Protein AF-T0TXI9-F1 (afdb_monomer_lite)

pLDDT: mean 86.06, std 14.09, range [24.77, 98.0]

Sequence (211 aa):
MLNYSSSDYLTDALQFDFKVAPLSINTIPYRDKFQDRKIYLGMKNIKGLPRDLAYWIIDNRPFESVEDFILRLPNQYHKLPLLTPLVELGLFDIFEKNRRKVLHNLPNLFVFADELGSLFADSNYSWTEAEDFSQAEKYEKEEAIIGVGLSTHPLVAIGQTSPYEIQPISQLVQGEQARILIEVQNIRTIRTKSDDLMAFLQVSDTKKNWM

Foldseek 3Di:
DDPDDQCPVVVVLVVVVQAEDDAALQPQAQPWDADPSYIRHHPVLFPPADPVVSVVSNVPDDAPALLSVLLPDDLVQLDLSNCLSCLLLPNRCVHPVQSVQSSVCSNVSSVCNVPPSPPCVPDDDDGDDDDGDDQQSSQVSNCVGRVGGNGDHPLVVCVVVDPDDADAPVPDDPPDDGHHGWDWPDWDWDQDPVRDIDIDTDIDSPPPDDD

Structure (mmCIF, N/CA/C/O backbone):
data_AF-T0TXI9-F1
#
_entry.id   AF-T0TXI9-F1
#
loop_
_atom_site.group_PDB
_atom_site.id
_atom_site.type_symbol
_atom_site.label_atom_id
_atom_site.label_alt_id
_atom_site.label_comp_id
_atom_site.label_asym_id
_atom_site.label_entity_id
_atom_site.label_seq_id
_atom_site.pdbx_PDB_ins_code
_atom_site.Cartn_x
_atom_site.Cartn_y
_atom_site.Cartn_z
_atom_site.occupancy
_atom_site.B_iso_or_equiv
_atom_site.auth_seq_id
_atom_site.auth_comp_id
_atom_site.auth_asym_id
_atom_site.auth_atom_id
_atom_site.pdbx_PDB_model_num
ATOM 1 N N . MET A 1 1 ? -26.101 -1.920 -14.446 1.00 30.09 1 MET A N 1
ATOM 2 C CA . MET A 1 1 ? -24.695 -1.464 -14.486 1.00 30.09 1 MET A CA 1
ATOM 3 C C . MET A 1 1 ? -24.438 -0.723 -13.187 1.00 30.09 1 MET A C 1
ATOM 5 O O . MET A 1 1 ? -25.061 0.307 -12.977 1.00 30.09 1 MET A O 1
ATOM 9 N N . LEU A 1 2 ? -23.653 -1.299 -12.276 1.00 32.62 2 LEU A N 1
ATOM 10 C CA . LEU A 1 2 ? -23.372 -0.697 -10.970 1.00 32.62 2 LEU A CA 1
ATOM 11 C C . LEU A 1 2 ? -22.341 0.423 -11.159 1.00 32.62 2 LEU A C 1
ATOM 13 O O . LEU A 1 2 ? -21.146 0.163 -11.253 1.00 32.62 2 LEU A O 1
ATOM 17 N N . ASN A 1 3 ? -22.827 1.659 -11.268 1.00 32.81 3 ASN A N 1
ATOM 18 C CA . ASN A 1 3 ? -22.026 2.868 -11.102 1.00 32.81 3 ASN A CA 1
ATOM 19 C C . ASN A 1 3 ? -21.987 3.193 -9.605 1.00 32.81 3 ASN A C 1
ATOM 21 O O . ASN A 1 3 ? -22.706 4.074 -9.146 1.00 32.81 3 ASN A O 1
ATOM 25 N N . TYR A 1 4 ? -21.197 2.441 -8.844 1.00 39.75 4 TYR A N 1
ATOM 26 C CA . TYR A 1 4 ? -20.793 2.862 -7.506 1.00 39.75 4 TYR A CA 1
ATOM 27 C C . TYR A 1 4 ? -19.418 3.515 -7.605 1.00 39.75 4 TYR A C 1
ATOM 29 O O . TYR A 1 4 ? -18.603 3.135 -8.453 1.00 39.75 4 TYR A O 1
ATOM 37 N N . SER A 1 5 ? -19.179 4.515 -6.756 1.00 44.97 5 SER A N 1
ATOM 38 C CA . SER A 1 5 ? -17.830 4.987 -6.448 1.00 44.97 5 SER A CA 1
ATOM 39 C C . SER A 1 5 ? -16.922 3.766 -6.265 1.00 44.97 5 SER A C 1
ATOM 41 O O . SER A 1 5 ? -17.311 2.790 -5.623 1.00 44.97 5 SER A O 1
ATOM 43 N N . SER A 1 6 ? -15.742 3.773 -6.885 1.00 57.25 6 SER A N 1
ATOM 44 C CA . SER A 1 6 ? -14.857 2.603 -6.991 1.00 57.25 6 SER A CA 1
ATOM 45 C C . SER A 1 6 ? -14.422 2.004 -5.644 1.00 57.25 6 SER A C 1
ATOM 47 O O . SER A 1 6 ? -13.844 0.925 -5.635 1.00 57.25 6 SER A O 1
ATOM 49 N N . SER A 1 7 ? -14.689 2.671 -4.519 1.00 61.19 7 SER A N 1
ATOM 50 C CA . SER A 1 7 ? -14.412 2.182 -3.163 1.00 61.19 7 SER A CA 1
ATOM 51 C C . SER A 1 7 ? -15.603 1.511 -2.470 1.00 61.19 7 SER A C 1
ATOM 53 O O . SER A 1 7 ? -15.399 0.661 -1.602 1.00 61.19 7 SER A O 1
ATOM 55 N N . ASP A 1 8 ? -16.843 1.871 -2.815 1.00 71.31 8 ASP A N 1
ATOM 56 C CA . ASP A 1 8 ? -18.020 1.482 -2.018 1.00 71.31 8 ASP A CA 1
ATOM 57 C C . ASP A 1 8 ? -18.260 -0.026 -2.118 1.00 71.31 8 ASP A C 1
ATOM 59 O O . ASP A 1 8 ? -18.408 -0.709 -1.110 1.00 71.31 8 ASP A O 1
ATOM 63 N N . TYR A 1 9 ? -18.139 -0.576 -3.330 1.00 79.56 9 TYR A N 1
ATOM 64 C CA . TYR A 1 9 ? -18.279 -2.015 -3.539 1.00 79.56 9 TYR A CA 1
ATOM 65 C C . TYR A 1 9 ? -17.160 -2.825 -2.855 1.00 79.56 9 TYR A C 1
ATOM 67 O O . TYR A 1 9 ? -17.390 -3.974 -2.481 1.00 79.56 9 TYR A O 1
ATOM 75 N N . LEU A 1 10 ? -15.945 -2.266 -2.721 1.00 75.94 10 LEU A N 1
ATOM 76 C CA . LEU A 1 10 ? -14.839 -2.937 -2.025 1.00 75.94 10 LEU A CA 1
ATOM 77 C C . LEU A 1 10 ? -15.153 -3.042 -0.538 1.00 75.94 10 LEU A C 1
ATOM 79 O O . LEU A 1 10 ? -14.955 -4.099 0.056 1.00 75.94 10 LEU A O 1
ATOM 83 N N . THR A 1 11 ? -15.684 -1.962 0.035 1.00 74.88 11 THR A N 1
ATOM 84 C CA . THR A 1 11 ? -16.115 -1.928 1.434 1.00 74.88 11 THR A CA 1
ATOM 85 C C . THR A 1 11 ? -17.216 -2.955 1.678 1.00 74.88 11 THR A C 1
ATOM 87 O O . THR A 1 11 ? -17.091 -3.768 2.591 1.00 74.88 11 THR A O 1
ATOM 90 N N . ASP A 1 12 ? -18.243 -2.978 0.824 1.00 76.94 12 ASP A N 1
ATOM 91 C CA . ASP A 1 12 ? -19.346 -3.935 0.933 1.00 76.94 12 ASP A CA 1
ATOM 92 C C . ASP A 1 12 ? -18.837 -5.378 0.825 1.00 76.94 12 ASP A C 1
ATOM 94 O O . ASP A 1 12 ? -19.143 -6.222 1.664 1.00 76.94 12 ASP A O 1
ATOM 98 N N . ALA A 1 13 ? -18.003 -5.680 -0.173 1.00 78.06 13 ALA A N 1
ATOM 99 C CA . ALA A 1 13 ? -17.489 -7.030 -0.370 1.00 78.06 13 ALA A CA 1
ATOM 100 C C . ALA A 1 13 ? -16.655 -7.516 0.830 1.00 78.06 13 ALA A C 1
ATOM 102 O O . ALA A 1 13 ? -16.823 -8.658 1.262 1.00 78.06 13 ALA A O 1
ATOM 103 N N . LEU A 1 14 ? -15.813 -6.651 1.405 1.00 74.94 14 LEU A N 1
ATOM 104 C CA . LEU A 1 14 ? -15.048 -6.955 2.619 1.00 74.94 14 LEU A CA 1
ATOM 105 C C . LEU A 1 14 ? -15.951 -7.230 3.832 1.00 74.94 14 LEU A C 1
ATOM 107 O O . LEU A 1 14 ? -15.619 -8.084 4.650 1.00 74.94 14 LEU A O 1
ATOM 111 N N . GLN A 1 15 ? -17.102 -6.558 3.936 1.00 72.12 15 GLN A N 1
ATOM 112 C CA . GLN A 1 15 ? -18.098 -6.839 4.976 1.00 72.12 15 GLN A CA 1
ATOM 113 C C . GLN A 1 15 ? -18.798 -8.191 4.781 1.00 72.12 15 GLN A C 1
ATOM 115 O O . GLN A 1 15 ? -19.164 -8.834 5.761 1.00 72.12 15 GLN A O 1
ATOM 120 N N . PHE A 1 16 ? -18.953 -8.652 3.537 1.00 74.38 16 PHE A N 1
ATOM 121 C CA . PHE A 1 16 ? -19.521 -9.965 3.201 1.00 74.38 16 PHE A CA 1
ATOM 122 C C . PHE A 1 16 ? -18.478 -11.101 3.198 1.00 74.38 16 PHE A C 1
ATOM 124 O O . PHE A 1 16 ? -18.603 -12.062 2.434 1.00 74.38 16 PHE A O 1
ATOM 131 N N . ASP A 1 17 ? -17.442 -10.999 4.036 1.00 74.25 17 ASP A N 1
ATOM 132 C CA . ASP A 1 17 ? -16.364 -11.988 4.199 1.00 74.25 17 ASP A CA 1
ATOM 133 C C . ASP A 1 17 ? -15.546 -12.287 2.925 1.00 74.25 17 ASP A C 1
ATOM 135 O O . ASP A 1 17 ? -14.839 -13.305 2.856 1.00 74.25 17 ASP A O 1
ATOM 139 N N . PHE A 1 18 ? -15.589 -11.421 1.902 1.00 78.38 18 PHE A N 1
ATOM 140 C CA . PHE A 1 18 ? -14.619 -11.526 0.815 1.00 78.38 18 PHE A CA 1
ATOM 141 C C . PHE A 1 18 ? -13.239 -11.113 1.316 1.00 78.38 18 PHE A C 1
ATOM 143 O O . PHE A 1 18 ? -13.083 -10.188 2.108 1.00 78.38 18 PHE A O 1
ATOM 150 N N . LYS A 1 19 ? -12.209 -11.780 0.800 1.00 81.00 19 LYS A N 1
ATOM 151 C CA . LYS A 1 19 ? -10.814 -11.429 1.082 1.00 81.00 19 LYS A CA 1
ATOM 152 C C . LYS A 1 19 ? -10.181 -10.807 -0.147 1.00 81.00 19 LYS A C 1
ATOM 154 O O . LYS A 1 19 ? -10.389 -11.290 -1.257 1.00 81.00 19 LYS A O 1
ATOM 159 N N . VAL A 1 20 ? -9.364 -9.777 0.021 1.00 82.75 20 VAL A N 1
ATOM 160 C CA . VAL A 1 20 ? -8.544 -9.313 -1.103 1.00 82.75 20 VAL A CA 1
ATOM 161 C C . VAL A 1 20 ? -7.471 -10.364 -1.380 1.00 82.75 20 VAL A C 1
ATOM 163 O O . VAL A 1 20 ? -6.845 -10.898 -0.462 1.00 82.75 20 VAL A O 1
ATOM 166 N N . ALA A 1 21 ? -7.319 -10.735 -2.648 1.00 83.88 21 ALA A N 1
ATOM 167 C CA . ALA A 1 21 ? -6.240 -11.612 -3.068 1.00 83.88 21 ALA A CA 1
ATOM 168 C C . ALA A 1 21 ? -4.891 -10.904 -2.843 1.00 83.88 21 ALA A C 1
ATOM 170 O O . ALA A 1 21 ? -4.826 -9.683 -2.988 1.00 83.88 21 ALA A O 1
ATOM 171 N N . PRO A 1 22 ? -3.811 -11.641 -2.523 1.00 84.19 22 PRO A N 1
ATOM 172 C CA . PRO A 1 22 ? -2.485 -11.049 -2.418 1.00 84.19 22 PRO A CA 1
ATOM 173 C C . PRO A 1 22 ? -2.157 -10.229 -3.664 1.00 84.19 22 PRO A C 1
ATOM 175 O O . PRO A 1 22 ? -2.318 -10.706 -4.791 1.00 84.19 22 PRO A O 1
ATOM 178 N N . LEU A 1 23 ? -1.724 -8.993 -3.448 1.00 89.12 23 LEU A N 1
ATOM 179 C CA . LEU A 1 23 ? -1.335 -8.109 -4.529 1.00 89.12 23 LEU A CA 1
ATOM 180 C C . LEU A 1 23 ? 0.084 -8.437 -4.977 1.00 89.12 23 LEU A C 1
ATOM 182 O O . LEU A 1 23 ? 0.978 -8.688 -4.174 1.00 89.12 23 LEU A O 1
ATOM 186 N N . SER A 1 24 ? 0.280 -8.451 -6.287 1.00 94.50 24 SER A N 1
ATOM 187 C CA . SER A 1 24 ? 1.591 -8.617 -6.892 1.00 94.50 24 SER A CA 1
ATOM 188 C C . SER A 1 24 ? 1.571 -7.999 -8.276 1.00 94.50 24 SER A C 1
ATOM 190 O O . SER A 1 24 ? 0.626 -8.212 -9.044 1.00 94.50 24 SER A O 1
ATOM 192 N N . ILE A 1 25 ? 2.645 -7.293 -8.617 1.00 96.50 25 ILE A N 1
ATOM 193 C CA . ILE A 1 25 ? 2.853 -6.704 -9.939 1.00 96.50 25 ILE A CA 1
ATOM 194 C C . ILE A 1 25 ? 2.717 -7.750 -11.062 1.00 96.50 25 ILE A C 1
ATOM 196 O O . ILE A 1 25 ? 2.201 -7.454 -12.137 1.00 96.50 25 ILE A O 1
ATOM 200 N N . ASN A 1 26 ? 3.065 -9.012 -10.782 1.00 96.31 26 ASN A N 1
ATOM 201 C CA . ASN A 1 26 ? 3.028 -10.108 -11.750 1.00 96.31 26 ASN A CA 1
ATOM 202 C C . ASN A 1 26 ? 1.635 -10.713 -11.965 1.00 96.31 26 ASN A C 1
ATOM 204 O O . ASN A 1 26 ? 1.418 -11.400 -12.961 1.00 96.31 26 ASN A O 1
ATOM 208 N N . THR A 1 27 ? 0.676 -10.483 -11.067 1.00 93.06 27 THR A N 1
ATOM 209 C CA . THR A 1 27 ? -0.648 -11.135 -11.145 1.00 93.06 27 THR A CA 1
ATOM 210 C C . THR A 1 27 ? -1.814 -10.156 -11.178 1.00 93.06 27 THR A C 1
ATOM 212 O O . THR A 1 27 ? -2.900 -10.532 -11.629 1.00 93.06 27 THR A O 1
ATOM 215 N N . ILE A 1 28 ? -1.597 -8.894 -10.793 1.00 93.38 28 ILE A N 1
ATOM 216 C CA . ILE A 1 28 ? -2.652 -7.885 -10.739 1.00 93.38 28 ILE A CA 1
ATOM 217 C C . ILE A 1 28 ? -3.317 -7.687 -12.123 1.00 93.38 28 ILE A C 1
ATOM 219 O O . ILE A 1 28 ? -2.626 -7.522 -13.134 1.00 93.38 28 ILE A O 1
ATOM 223 N N . PRO A 1 29 ? -4.657 -7.771 -12.234 1.00 94.00 29 PRO A N 1
ATOM 224 C CA . PRO A 1 29 ? -5.370 -7.503 -13.481 1.00 94.00 29 PRO A CA 1
ATOM 225 C C . PRO A 1 29 ? -5.557 -5.996 -13.734 1.00 94.00 29 PRO A C 1
ATOM 227 O O . PRO A 1 29 ? -5.349 -5.162 -12.859 1.00 94.00 29 PRO A O 1
ATOM 230 N N . TYR A 1 30 ? -6.020 -5.621 -14.932 1.00 93.88 30 TYR A N 1
ATOM 231 C CA . TYR A 1 30 ? -6.392 -4.225 -15.206 1.00 93.88 30 TYR A CA 1
ATOM 232 C C . TYR A 1 30 ? -7.701 -3.819 -14.508 1.00 93.88 30 TYR A C 1
ATOM 234 O O . TYR A 1 30 ? -7.784 -2.752 -13.906 1.00 93.88 30 TYR A O 1
ATOM 242 N N . ARG A 1 31 ? -8.737 -4.663 -14.592 1.00 92.31 31 ARG A N 1
ATOM 243 C CA . ARG A 1 31 ? -10.037 -4.472 -13.924 1.00 92.31 31 ARG A CA 1
ATOM 244 C C . ARG A 1 31 ? -10.193 -5.479 -12.799 1.00 92.31 31 ARG A C 1
ATOM 246 O O . ARG A 1 31 ? -9.632 -6.570 -12.895 1.00 92.31 31 ARG A O 1
ATOM 253 N N . ASP A 1 32 ? -11.004 -5.123 -11.812 1.00 89.50 32 ASP A N 1
ATOM 254 C CA . ASP A 1 32 ? -11.309 -6.006 -10.695 1.00 89.50 32 ASP A CA 1
ATOM 255 C C . ASP A 1 32 ? -11.922 -7.319 -11.178 1.00 89.50 32 ASP A C 1
ATOM 257 O O . ASP A 1 32 ? -12.709 -7.349 -12.134 1.00 89.50 32 ASP A O 1
ATOM 261 N N . LYS A 1 33 ? -11.558 -8.411 -10.511 1.00 87.75 33 LYS A N 1
ATOM 262 C CA . LYS A 1 33 ? -12.168 -9.724 -10.720 1.00 87.75 33 LYS A CA 1
ATOM 263 C C . LYS A 1 33 ? -12.600 -10.310 -9.388 1.00 87.75 33 LYS A C 1
ATOM 265 O O . LYS A 1 33 ? -11.889 -10.202 -8.395 1.00 87.75 33 LYS A O 1
ATOM 270 N N . PHE A 1 34 ? -13.743 -10.978 -9.395 1.00 86.38 34 PHE A N 1
ATOM 271 C CA . PHE A 1 34 ? -14.270 -11.691 -8.240 1.00 86.38 34 PHE A CA 1
ATOM 272 C C . PHE A 1 34 ? -14.249 -13.177 -8.548 1.00 86.38 34 PHE A C 1
ATOM 274 O O . PHE A 1 34 ? -14.844 -13.612 -9.534 1.00 86.38 34 PHE A O 1
ATOM 281 N N . GLN A 1 35 ? -13.546 -13.946 -7.726 1.00 84.44 35 GLN A N 1
ATOM 282 C CA . GLN A 1 35 ? -13.435 -15.390 -7.896 1.00 84.44 35 GLN A CA 1
ATOM 283 C C . GLN A 1 35 ? -13.172 -16.043 -6.540 1.00 84.44 35 GLN A C 1
ATOM 285 O O . GLN A 1 35 ? -12.371 -15.535 -5.765 1.00 84.44 35 GLN A O 1
ATOM 290 N N . ASP A 1 36 ? -13.849 -17.154 -6.241 1.00 85.62 36 ASP A N 1
ATOM 291 C CA . ASP A 1 36 ? -13.624 -17.968 -5.033 1.00 85.62 36 ASP A CA 1
ATOM 292 C C . ASP A 1 36 ? -13.648 -17.170 -3.712 1.00 85.62 36 ASP A C 1
ATOM 294 O O . ASP A 1 36 ? -12.802 -17.356 -2.837 1.00 85.62 36 ASP A O 1
ATOM 298 N N . ARG A 1 37 ? -14.613 -16.244 -3.574 1.00 82.94 37 ARG A N 1
ATOM 299 C CA . ARG A 1 37 ? -14.723 -15.285 -2.447 1.00 82.94 37 ARG A CA 1
ATOM 300 C C . ARG A 1 37 ? -13.485 -14.402 -2.252 1.00 82.94 37 ARG A C 1
ATOM 302 O O . ARG A 1 37 ? -13.240 -13.878 -1.165 1.00 82.94 37 ARG A O 1
ATOM 309 N N . LYS A 1 38 ? -12.705 -14.220 -3.315 1.00 85.44 38 LYS A N 1
ATOM 310 C CA . LYS A 1 38 ? -11.581 -13.297 -3.360 1.00 85.44 38 LYS A CA 1
ATOM 311 C C . LYS A 1 38 ? -11.835 -12.163 -4.334 1.00 85.44 38 LYS A C 1
ATOM 313 O O . LYS A 1 38 ? -12.418 -12.355 -5.403 1.00 85.44 38 LYS A O 1
ATOM 318 N N . ILE A 1 39 ? -11.358 -10.989 -3.949 1.00 85.94 39 ILE A N 1
ATOM 319 C CA . ILE A 1 39 ? -11.332 -9.793 -4.781 1.00 85.94 39 ILE A CA 1
ATOM 320 C C . ILE A 1 39 ? -9.916 -9.658 -5.329 1.00 85.94 39 ILE A C 1
ATOM 322 O O . ILE A 1 39 ? -8.963 -9.462 -4.579 1.00 85.94 39 ILE A O 1
ATOM 326 N N . TYR A 1 40 ? -9.774 -9.769 -6.640 1.00 87.25 40 TYR A N 1
ATOM 327 C CA . TYR A 1 40 ? -8.547 -9.448 -7.351 1.00 87.25 40 TYR A CA 1
ATOM 328 C C . TYR A 1 40 ? -8.649 -7.998 -7.789 1.00 87.25 40 TYR A C 1
ATOM 330 O O . TYR A 1 40 ? -9.289 -7.704 -8.800 1.00 87.25 40 TYR A O 1
ATOM 338 N N . LEU A 1 41 ? -8.057 -7.109 -6.999 1.00 88.56 41 LEU A N 1
ATOM 339 C CA . LEU A 1 41 ? -8.063 -5.676 -7.255 1.00 88.56 41 LEU A CA 1
ATOM 340 C C . LEU A 1 41 ? -7.415 -5.364 -8.611 1.00 88.56 41 LEU A C 1
ATOM 342 O O . LEU A 1 41 ? -6.370 -5.912 -8.943 1.00 88.56 41 LEU A O 1
ATOM 346 N N . GLY A 1 42 ? -8.028 -4.488 -9.395 1.00 92.00 42 GLY A N 1
ATOM 347 C CA . GLY A 1 42 ? -7.530 -4.048 -10.686 1.00 92.00 42 GLY A CA 1
ATOM 348 C C . GLY A 1 42 ? -6.711 -2.763 -10.602 1.00 92.00 42 GLY A C 1
ATOM 349 O O . GLY A 1 42 ? -7.064 -1.826 -9.886 1.00 92.00 42 GLY A O 1
ATOM 350 N N . MET A 1 43 ? -5.675 -2.663 -11.436 1.00 93.50 43 MET A N 1
ATOM 351 C CA . MET A 1 43 ? -4.849 -1.454 -11.565 1.00 93.50 43 MET A CA 1
ATOM 352 C C . MET A 1 43 ? -5.637 -0.198 -11.960 1.00 93.50 43 MET A C 1
ATOM 354 O O . MET A 1 43 ? -5.195 0.913 -11.687 1.00 93.50 43 MET A O 1
ATOM 358 N N . LYS A 1 44 ? -6.825 -0.346 -12.561 1.00 91.25 44 LYS A N 1
ATOM 359 C CA . LYS A 1 44 ? -7.724 0.772 -12.881 1.00 91.25 44 LYS A CA 1
ATOM 360 C C . LYS A 1 44 ? -8.096 1.616 -11.650 1.00 91.25 44 LYS A C 1
ATOM 362 O O . LYS A 1 44 ? -8.362 2.803 -11.815 1.00 91.25 44 LYS A O 1
ATOM 367 N N . ASN A 1 45 ? -8.129 1.025 -10.454 1.00 87.12 45 ASN A N 1
ATOM 368 C CA . ASN A 1 45 ? -8.517 1.725 -9.224 1.00 87.12 45 ASN A CA 1
ATOM 369 C C . ASN A 1 45 ? -7.342 2.431 -8.529 1.00 87.12 45 ASN A C 1
ATOM 371 O O . ASN A 1 45 ? -7.556 3.140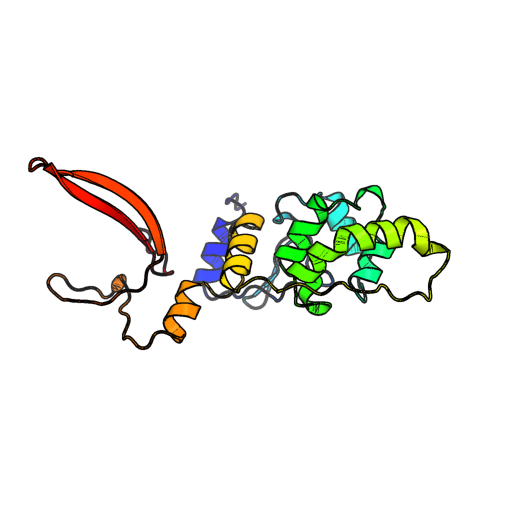 -7.551 1.00 87.12 45 ASN A O 1
ATOM 375 N N . ILE A 1 46 ? -6.113 2.261 -9.025 1.00 91.88 46 ILE A N 1
ATOM 376 C CA . ILE A 1 46 ? -4.924 2.903 -8.461 1.00 91.88 46 ILE A CA 1
ATOM 377 C C . ILE A 1 46 ? -4.918 4.372 -8.888 1.00 91.88 46 ILE A C 1
ATOM 379 O O . ILE A 1 46 ? -4.695 4.698 -10.058 1.00 91.88 46 ILE A O 1
ATOM 383 N N . LYS A 1 47 ? -5.173 5.276 -7.936 1.00 87.50 47 LYS A N 1
ATOM 384 C CA . LYS A 1 47 ? -5.149 6.722 -8.193 1.00 87.50 47 LYS A CA 1
ATOM 385 C C . LYS A 1 47 ? -3.782 7.150 -8.730 1.00 87.50 47 LYS A C 1
ATOM 387 O O . LYS A 1 47 ? -2.746 6.802 -8.178 1.00 87.50 47 LYS A O 1
ATOM 392 N N . GLY A 1 48 ? -3.797 7.932 -9.807 1.00 86.75 48 GLY A N 1
ATOM 393 C CA . GLY A 1 48 ? -2.586 8.470 -10.431 1.00 86.75 48 GLY A CA 1
ATOM 394 C C . GLY A 1 48 ? -1.886 7.531 -11.418 1.00 86.75 48 GLY A C 1
ATOM 395 O O . GLY A 1 48 ? -0.953 7.981 -12.079 1.00 86.75 48 GLY A O 1
ATOM 396 N N . LEU A 1 49 ? -2.341 6.281 -11.584 1.00 93.75 49 LEU A N 1
ATOM 397 C CA . LEU A 1 49 ? -1.741 5.347 -12.537 1.00 93.75 49 LEU A CA 1
ATOM 398 C C . LEU A 1 49 ? -2.314 5.537 -13.959 1.00 93.75 49 LEU A C 1
ATOM 400 O O . LEU A 1 49 ? -3.515 5.341 -14.173 1.00 93.75 49 LEU A O 1
ATOM 404 N N . PRO A 1 50 ? -1.487 5.877 -14.966 1.00 95.19 50 PRO A N 1
ATOM 405 C CA . PRO A 1 50 ? -1.938 5.984 -16.346 1.00 95.19 50 PRO A CA 1
ATOM 406 C C . PRO A 1 50 ? -2.404 4.636 -16.893 1.00 95.19 50 PRO A C 1
ATOM 408 O O . PRO A 1 50 ? -1.787 3.597 -16.652 1.00 95.19 50 PRO A O 1
ATOM 411 N N . ARG A 1 51 ? -3.459 4.668 -17.713 1.00 95.88 51 ARG A N 1
ATOM 412 C CA . ARG A 1 51 ? -3.996 3.475 -18.377 1.00 95.88 51 ARG A CA 1
ATOM 413 C C . ARG A 1 51 ? -2.919 2.738 -19.174 1.00 95.88 51 ARG A C 1
ATOM 415 O O . ARG A 1 51 ? -2.824 1.522 -19.055 1.00 95.88 51 ARG A O 1
ATOM 422 N N . ASP A 1 52 ? -2.118 3.469 -19.938 1.00 96.62 52 ASP A N 1
ATOM 423 C CA . ASP A 1 52 ? -1.112 2.883 -20.827 1.00 96.62 52 ASP A CA 1
ATOM 424 C C . ASP A 1 52 ? 0.010 2.199 -20.042 1.00 96.62 52 ASP A C 1
ATOM 426 O O . ASP A 1 52 ? 0.423 1.103 -20.406 1.00 96.62 52 ASP A O 1
ATOM 430 N N . LEU A 1 53 ? 0.421 2.778 -18.904 1.00 97.50 53 LEU A N 1
ATOM 431 C CA . LEU A 1 53 ? 1.381 2.142 -18.001 1.00 97.50 53 LEU A CA 1
ATOM 432 C C . LEU A 1 53 ? 0.813 0.831 -17.438 1.00 97.50 53 LEU A C 1
ATOM 434 O O . LEU A 1 53 ? 1.503 -0.180 -17.426 1.00 97.50 53 LEU A O 1
ATOM 438 N N . ALA A 1 54 ? -0.463 0.804 -17.043 1.00 97.06 54 ALA A N 1
ATOM 439 C CA . ALA A 1 54 ? -1.092 -0.421 -16.552 1.00 97.06 54 ALA A CA 1
ATOM 440 C C . ALA A 1 54 ? -1.134 -1.545 -17.610 1.00 97.06 54 ALA A C 1
ATOM 442 O O . ALA A 1 54 ? -0.911 -2.705 -17.269 1.00 97.06 54 ALA A O 1
ATOM 443 N N . TYR A 1 55 ? -1.402 -1.230 -18.885 1.00 97.31 55 TYR A N 1
ATOM 444 C CA . TYR A 1 55 ? -1.320 -2.234 -19.959 1.00 97.31 55 TYR A CA 1
ATOM 445 C C . TYR A 1 55 ? 0.116 -2.668 -20.219 1.00 97.31 55 TYR A C 1
ATOM 447 O O . TYR A 1 55 ? 0.372 -3.864 -20.296 1.00 97.31 55 TYR A O 1
ATOM 455 N N . TRP A 1 56 ? 1.055 -1.722 -20.248 1.00 98.00 56 TRP A N 1
ATOM 456 C CA . TRP A 1 56 ? 2.467 -2.037 -20.416 1.00 98.00 56 TRP A CA 1
ATOM 457 C C . TRP A 1 56 ? 2.959 -3.024 -19.343 1.00 98.00 56 TRP A C 1
ATOM 459 O O . TRP A 1 56 ? 3.591 -4.023 -19.676 1.00 98.00 56 TRP A O 1
ATOM 469 N N . ILE A 1 57 ? 2.586 -2.820 -18.075 1.00 97.88 57 ILE A N 1
ATOM 470 C CA . ILE A 1 57 ? 2.901 -3.748 -16.975 1.00 97.88 57 ILE A CA 1
ATOM 471 C C . ILE A 1 57 ? 2.330 -5.150 -17.248 1.00 97.88 57 ILE A C 1
ATOM 473 O O . ILE A 1 57 ? 3.012 -6.150 -17.036 1.00 97.88 57 ILE A O 1
ATOM 477 N N . ILE A 1 58 ? 1.080 -5.243 -17.718 1.00 96.69 58 ILE A N 1
ATOM 478 C CA . ILE A 1 58 ? 0.421 -6.528 -18.014 1.00 96.69 58 ILE A CA 1
ATOM 479 C C . ILE A 1 58 ? 1.109 -7.270 -19.157 1.00 96.69 58 ILE A C 1
ATOM 481 O O . ILE A 1 58 ? 1.213 -8.494 -19.089 1.00 96.69 58 ILE A O 1
ATOM 485 N N . ASP A 1 59 ? 1.563 -6.541 -20.171 1.00 97.62 59 ASP A N 1
ATOM 486 C CA . ASP A 1 59 ? 2.149 -7.113 -21.381 1.00 97.62 59 ASP A CA 1
ATOM 487 C C . ASP A 1 59 ? 3.621 -7.527 -21.191 1.00 97.62 59 ASP A C 1
ATOM 489 O O . ASP A 1 59 ? 4.107 -8.380 -21.928 1.00 97.62 59 ASP A O 1
ATOM 493 N N . ASN A 1 60 ? 4.325 -6.965 -20.196 1.00 97.50 60 ASN A N 1
ATOM 494 C CA . ASN A 1 60 ? 5.766 -7.188 -19.976 1.00 97.50 60 ASN A CA 1
ATOM 495 C C . ASN A 1 60 ? 6.107 -8.071 -18.763 1.00 97.50 60 ASN A C 1
ATOM 497 O O . ASN A 1 60 ? 7.278 -8.366 -18.522 1.00 97.50 60 ASN A O 1
ATOM 501 N N . ARG A 1 61 ? 5.101 -8.509 -18.002 1.00 95.75 61 ARG A N 1
ATOM 502 C CA . ARG A 1 61 ? 5.272 -9.460 -16.892 1.00 95.75 61 ARG A CA 1
ATOM 503 C C . ARG A 1 61 ? 5.494 -10.902 -17.413 1.00 95.75 61 ARG A C 1
ATOM 505 O O . ARG A 1 61 ? 5.003 -11.229 -18.494 1.00 95.75 61 ARG A O 1
ATOM 512 N N . PRO A 1 62 ? 6.110 -11.811 -16.633 1.00 97.12 62 PRO A N 1
ATOM 513 C CA . PRO A 1 62 ? 6.558 -11.622 -15.257 1.00 97.12 62 PRO A CA 1
ATOM 514 C C . PRO A 1 62 ? 7.887 -10.866 -15.157 1.00 97.12 62 PRO A C 1
ATOM 516 O O . PRO A 1 62 ? 8.762 -10.999 -16.011 1.00 97.12 62 PRO A O 1
ATOM 519 N N . PHE A 1 63 ? 8.014 -10.109 -14.073 1.00 96.69 63 PHE A N 1
ATOM 520 C CA . PHE A 1 63 ? 9.257 -9.499 -13.615 1.00 96.69 63 PHE A CA 1
ATOM 521 C C . PHE A 1 63 ? 9.909 -10.390 -12.558 1.00 96.69 63 PHE A C 1
ATOM 523 O O . PHE A 1 63 ? 9.202 -11.044 -11.778 1.00 96.69 63 PHE A O 1
ATOM 530 N N . GLU A 1 64 ? 11.236 -10.403 -12.528 1.00 95.00 64 GLU A N 1
ATOM 531 C CA . GLU A 1 64 ? 12.016 -11.224 -11.591 1.00 95.00 64 GLU A CA 1
ATOM 532 C C . GLU A 1 64 ? 12.411 -10.462 -10.321 1.00 95.00 64 GLU A C 1
ATOM 534 O O . GLU A 1 64 ? 12.525 -11.059 -9.250 1.00 95.00 64 GLU A O 1
ATOM 539 N N . SER A 1 65 ? 12.567 -9.142 -10.425 1.00 95.12 65 SER A N 1
ATOM 540 C CA . SER A 1 65 ? 12.922 -8.259 -9.317 1.00 95.12 65 SER A CA 1
ATOM 541 C C . SER A 1 65 ? 12.420 -6.827 -9.552 1.00 95.12 65 SER A C 1
ATOM 543 O O . SER A 1 65 ? 11.815 -6.521 -10.585 1.00 95.12 65 SER A O 1
ATOM 545 N N . VAL A 1 66 ? 12.660 -5.926 -8.589 1.00 95.94 66 VAL A N 1
ATOM 546 C CA . VAL A 1 66 ? 12.361 -4.493 -8.768 1.00 95.94 66 VAL A CA 1
ATOM 547 C C . VAL A 1 66 ? 13.276 -3.897 -9.839 1.00 95.94 66 VAL A C 1
ATOM 549 O O . VAL A 1 66 ? 12.819 -3.138 -10.681 1.00 95.94 66 VAL A O 1
ATOM 552 N N . GLU A 1 67 ? 14.550 -4.267 -9.849 1.00 93.06 67 GLU A N 1
ATOM 553 C CA . GLU A 1 67 ? 15.535 -3.835 -10.840 1.00 93.06 67 GLU A CA 1
ATOM 554 C C . GLU A 1 67 ? 15.145 -4.288 -12.243 1.00 93.06 67 GLU A C 1
ATOM 556 O O . GLU A 1 67 ? 15.129 -3.466 -13.151 1.00 93.06 67 GLU A O 1
ATOM 561 N N . ASP A 1 68 ? 14.754 -5.555 -12.412 1.00 93.88 68 ASP A N 1
ATOM 562 C CA . ASP A 1 68 ? 14.280 -6.085 -13.695 1.00 93.88 68 ASP A CA 1
ATOM 563 C C . ASP A 1 68 ? 13.052 -5.316 -14.210 1.00 93.88 68 ASP A C 1
ATOM 565 O O . ASP A 1 68 ? 12.970 -4.967 -15.389 1.00 93.88 68 ASP A O 1
ATOM 569 N N . PHE A 1 69 ? 12.124 -4.966 -13.313 1.00 96.19 69 PHE A N 1
ATOM 570 C CA . PHE A 1 69 ? 10.996 -4.103 -13.657 1.00 96.19 69 PHE A CA 1
ATOM 571 C C . PHE A 1 69 ? 11.454 -2.724 -14.150 1.00 96.19 69 PHE A C 1
ATOM 573 O O . PHE A 1 69 ? 10.983 -2.270 -15.193 1.00 96.19 69 PHE A O 1
ATOM 580 N N . ILE A 1 70 ? 12.361 -2.062 -13.423 1.00 94.81 70 ILE A N 1
ATOM 581 C CA . ILE A 1 70 ? 12.828 -0.706 -13.754 1.00 94.81 70 ILE A CA 1
ATOM 582 C C . ILE A 1 70 ? 13.688 -0.701 -15.025 1.00 94.81 70 ILE A C 1
ATOM 584 O O . ILE A 1 70 ? 13.539 0.200 -15.838 1.00 94.81 70 ILE A O 1
ATOM 588 N N . LEU A 1 71 ? 14.521 -1.719 -15.254 1.00 91.75 71 LEU A N 1
ATOM 589 C CA . LEU A 1 71 ? 15.346 -1.847 -16.462 1.00 91.75 71 LEU A CA 1
ATOM 590 C C . LEU A 1 71 ? 14.515 -2.007 -17.739 1.00 91.75 71 LEU A C 1
ATOM 592 O O . LEU A 1 71 ? 14.916 -1.542 -18.804 1.00 91.75 71 LEU A O 1
ATOM 596 N N . ARG A 1 72 ? 13.363 -2.679 -17.648 1.00 93.38 72 ARG A N 1
ATOM 597 C CA . ARG A 1 72 ? 12.441 -2.844 -18.783 1.00 93.38 72 ARG A CA 1
ATOM 598 C C . ARG A 1 72 ? 11.511 -1.642 -18.956 1.00 93.38 72 ARG A C 1
ATOM 600 O O . ARG A 1 72 ? 10.950 -1.470 -20.038 1.00 93.38 72 ARG A O 1
ATOM 607 N N . LEU A 1 73 ? 11.305 -0.851 -17.903 1.00 95.56 73 LEU A N 1
ATOM 608 C CA . LEU A 1 73 ? 10.354 0.254 -17.875 1.00 95.56 73 LEU A CA 1
ATOM 609 C C . LEU A 1 73 ? 10.748 1.339 -18.897 1.00 95.56 73 LEU A C 1
ATOM 611 O O . LEU A 1 73 ? 11.886 1.788 -18.921 1.00 95.56 73 LEU A O 1
ATOM 615 N N . PRO A 1 74 ? 9.821 1.809 -19.753 1.00 94.75 74 PRO A N 1
ATOM 616 C CA . PRO A 1 74 ? 10.115 2.909 -20.658 1.00 94.75 74 PRO A CA 1
ATOM 617 C C . PRO A 1 74 ? 10.446 4.198 -19.900 1.00 94.75 74 PRO A C 1
ATOM 619 O O . PRO A 1 74 ? 9.687 4.604 -19.016 1.00 94.75 74 PRO A O 1
ATOM 622 N N . ASN A 1 75 ? 11.485 4.916 -20.336 1.00 92.62 75 ASN A N 1
ATOM 623 C CA . ASN A 1 75 ? 12.024 6.102 -19.650 1.00 92.62 75 ASN A CA 1
ATOM 624 C C . ASN A 1 75 ? 10.969 7.188 -19.370 1.00 92.62 75 ASN A C 1
ATOM 626 O O . ASN A 1 75 ? 11.033 7.904 -18.375 1.00 92.62 75 ASN A O 1
ATOM 630 N N . GLN A 1 76 ? 9.933 7.304 -20.209 1.00 94.44 76 GLN A N 1
ATOM 631 C CA . GLN A 1 76 ? 8.825 8.246 -19.986 1.00 94.44 76 GLN A CA 1
ATOM 632 C C . GLN A 1 76 ? 8.058 8.007 -18.668 1.00 94.44 76 GLN A C 1
ATOM 634 O O . GLN A 1 76 ? 7.396 8.924 -18.162 1.00 94.44 76 GLN A O 1
ATOM 639 N N . TYR A 1 77 ? 8.152 6.790 -18.123 1.00 96.12 77 TYR A N 1
ATOM 640 C CA . TYR A 1 77 ? 7.548 6.356 -16.869 1.00 96.12 77 TYR A CA 1
ATOM 641 C C . TYR A 1 77 ? 8.524 6.355 -15.678 1.00 96.12 77 TYR A C 1
ATOM 643 O O . TYR A 1 77 ? 8.082 6.062 -14.567 1.00 96.12 77 TYR A O 1
ATOM 651 N N . HIS A 1 78 ? 9.797 6.740 -15.858 1.00 95.06 78 HIS A N 1
ATOM 652 C CA . HIS A 1 78 ? 10.799 6.898 -14.786 1.00 95.06 78 HIS A CA 1
ATOM 653 C C . HIS A 1 78 ? 10.506 8.136 -13.930 1.00 95.06 78 HIS A C 1
ATOM 655 O O . HIS A 1 78 ? 11.207 9.146 -13.945 1.00 95.06 78 HIS A O 1
ATOM 661 N N . LYS A 1 79 ? 9.375 8.103 -13.227 1.00 95.06 79 LYS A N 1
ATOM 662 C CA . LYS A 1 79 ? 8.876 9.203 -12.407 1.00 95.06 79 LYS A CA 1
ATOM 663 C C . LYS A 1 79 ? 8.358 8.634 -11.104 1.00 95.06 79 LYS A C 1
ATOM 665 O O . LYS A 1 79 ? 7.433 7.824 -11.106 1.00 95.06 79 LYS A O 1
ATOM 670 N N . LEU A 1 80 ? 8.902 9.135 -9.998 1.00 95.94 80 LEU A N 1
ATOM 671 C CA . LEU A 1 80 ? 8.483 8.784 -8.639 1.00 95.94 80 LEU A CA 1
ATOM 672 C C . LEU A 1 80 ? 6.949 8.737 -8.492 1.00 95.94 80 LEU A C 1
ATOM 674 O O . LEU A 1 80 ? 6.440 7.672 -8.159 1.00 95.94 80 LEU A O 1
ATOM 678 N N . PRO A 1 81 ? 6.183 9.789 -8.860 1.00 95.94 81 PRO A N 1
ATOM 679 C CA . PRO A 1 81 ? 4.729 9.788 -8.675 1.00 95.94 81 PRO A CA 1
ATOM 680 C C . PRO A 1 81 ? 3.968 8.667 -9.400 1.00 95.94 81 PRO A C 1
ATOM 682 O O . PRO A 1 81 ? 2.858 8.342 -8.994 1.00 95.94 81 PRO A O 1
ATOM 685 N N . LEU A 1 82 ? 4.528 8.088 -10.470 1.00 95.56 82 LEU A N 1
ATOM 686 C CA . LEU A 1 82 ? 3.884 7.001 -11.215 1.00 95.56 82 LEU A CA 1
ATOM 687 C C . LEU A 1 82 ? 4.080 5.639 -10.545 1.00 95.56 82 LEU A C 1
ATOM 689 O O . LEU A 1 82 ? 3.196 4.789 -10.628 1.00 95.56 82 LEU A O 1
ATOM 693 N N . LEU A 1 83 ? 5.227 5.433 -9.892 1.00 96.88 83 LEU A N 1
ATOM 694 C CA . LEU A 1 83 ? 5.568 4.160 -9.258 1.00 96.88 83 LEU A CA 1
ATOM 695 C C . LEU A 1 83 ? 5.272 4.142 -7.759 1.00 96.88 83 LEU A C 1
ATOM 697 O O . LEU A 1 83 ? 5.032 3.065 -7.216 1.00 96.88 83 LEU A O 1
ATOM 701 N N . THR A 1 84 ? 5.224 5.304 -7.097 1.00 96.69 84 THR A N 1
ATOM 702 C CA . THR A 1 84 ? 4.911 5.400 -5.665 1.00 96.69 84 THR A CA 1
ATOM 703 C C . THR A 1 84 ? 3.635 4.637 -5.295 1.00 96.69 84 THR A C 1
ATOM 705 O O . THR A 1 84 ? 3.723 3.789 -4.409 1.00 96.69 84 THR A O 1
ATOM 708 N N . PRO A 1 85 ? 2.489 4.802 -5.992 1.00 96.00 85 PRO A N 1
ATOM 709 C CA . PRO A 1 85 ? 1.275 4.062 -5.651 1.00 96.00 85 PRO A CA 1
ATOM 710 C C . PRO A 1 85 ? 1.425 2.544 -5.805 1.00 96.00 85 PRO A C 1
ATOM 712 O O . PRO A 1 85 ? 0.819 1.791 -5.052 1.00 96.00 85 PRO A O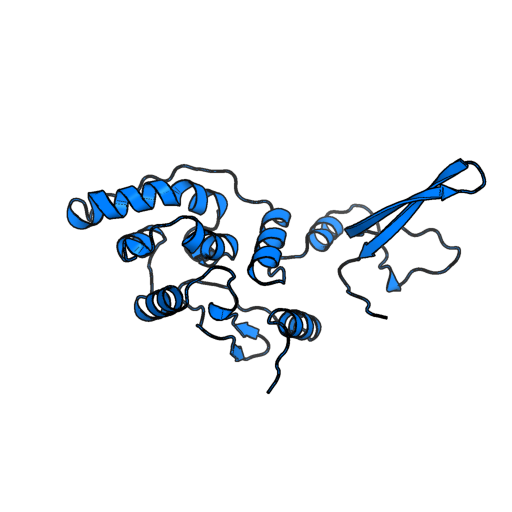 1
ATOM 715 N N . LEU A 1 86 ? 2.238 2.073 -6.757 1.00 96.44 86 LEU A N 1
ATOM 716 C CA . LEU A 1 86 ? 2.459 0.640 -6.971 1.00 96.44 86 LEU A CA 1
ATOM 717 C C . LEU A 1 86 ? 3.238 0.021 -5.803 1.00 96.44 86 LEU A C 1
ATOM 719 O O . LEU A 1 86 ? 2.900 -1.064 -5.329 1.00 96.44 86 LEU A O 1
ATOM 723 N N . VAL A 1 87 ? 4.267 0.730 -5.334 1.00 96.69 87 VAL A N 1
ATOM 724 C CA . VAL A 1 87 ? 5.095 0.314 -4.197 1.00 96.69 87 VAL A CA 1
ATOM 725 C C . VAL A 1 87 ? 4.311 0.404 -2.894 1.00 96.69 87 VAL A C 1
ATOM 727 O O . VAL A 1 87 ? 4.299 -0.549 -2.123 1.00 96.69 87 VAL A O 1
ATOM 730 N N . GLU A 1 88 ? 3.618 1.516 -2.653 1.00 95.31 88 GLU A N 1
ATOM 731 C CA . GLU A 1 88 ? 2.863 1.746 -1.419 1.00 95.31 88 GLU A CA 1
ATOM 732 C C . GLU A 1 88 ? 1.682 0.788 -1.253 1.00 95.31 88 GLU A C 1
ATOM 734 O O . GLU A 1 88 ? 1.403 0.374 -0.130 1.00 95.31 88 GLU A O 1
ATOM 739 N N . LEU A 1 89 ? 1.052 0.368 -2.355 1.00 93.75 89 LEU A N 1
ATOM 740 C CA . LEU A 1 89 ? 0.010 -0.661 -2.362 1.00 93.75 89 LEU A CA 1
ATOM 741 C C . LEU A 1 89 ? 0.570 -2.088 -2.184 1.00 93.75 89 LEU A C 1
ATOM 743 O O . LEU A 1 89 ? -0.190 -3.039 -2.016 1.00 93.75 89 LEU A O 1
ATOM 747 N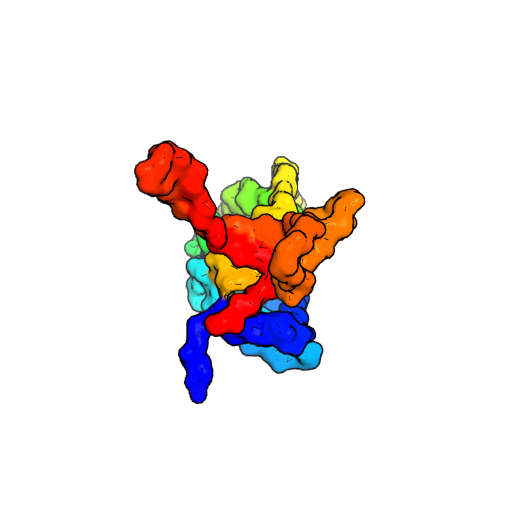 N . GLY A 1 90 ? 1.895 -2.253 -2.228 1.00 94.06 90 GLY A N 1
ATOM 748 C CA . GLY A 1 90 ? 2.572 -3.527 -1.999 1.00 94.06 90 GLY A CA 1
ATOM 749 C C . GLY A 1 90 ? 2.687 -4.437 -3.216 1.00 94.06 90 GLY A C 1
ATOM 750 O O . GLY A 1 90 ? 2.870 -5.642 -3.065 1.00 94.06 90 GLY A O 1
ATOM 751 N N . LEU A 1 91 ? 2.612 -3.906 -4.443 1.00 96.06 91 LEU A N 1
ATOM 752 C CA . LEU A 1 91 ? 2.747 -4.742 -5.646 1.00 96.06 91 LEU A CA 1
ATOM 753 C C . LEU A 1 91 ? 4.140 -5.363 -5.801 1.00 96.06 91 LEU A C 1
ATOM 755 O O . LEU A 1 91 ? 4.276 -6.387 -6.474 1.00 96.06 91 LEU A O 1
ATOM 759 N N . PHE A 1 92 ? 5.150 -4.776 -5.161 1.00 97.06 92 PHE A N 1
ATOM 760 C CA . PHE A 1 92 ? 6.529 -5.261 -5.158 1.00 97.06 92 PHE A CA 1
ATOM 761 C C . PHE A 1 92 ? 6.895 -6.076 -3.905 1.00 97.06 92 PHE A C 1
ATOM 763 O O . PHE A 1 92 ? 8.024 -6.554 -3.822 1.00 97.06 92 PHE A O 1
ATOM 770 N N . ASP A 1 93 ? 5.950 -6.324 -2.983 1.00 95.38 93 ASP A N 1
ATOM 771 C CA . ASP A 1 93 ? 6.200 -7.060 -1.726 1.00 95.38 93 ASP A CA 1
ATOM 772 C C . ASP A 1 93 ? 6.697 -8.503 -1.961 1.00 95.38 93 ASP A C 1
ATOM 774 O O . ASP A 1 93 ? 7.282 -9.119 -1.068 1.00 95.38 93 ASP A O 1
ATOM 778 N N . ILE A 1 94 ? 6.470 -9.055 -3.163 1.00 95.62 94 ILE A N 1
ATOM 779 C CA . ILE A 1 94 ? 6.998 -10.363 -3.579 1.00 95.62 94 ILE A CA 1
ATOM 780 C C . ILE A 1 94 ? 8.519 -10.367 -3.798 1.00 95.62 94 ILE A C 1
ATOM 782 O O . ILE A 1 94 ? 9.119 -11.437 -3.736 1.00 95.62 94 ILE A O 1
ATOM 786 N N . PHE A 1 95 ? 9.127 -9.205 -4.053 1.00 95.31 95 PHE A N 1
ATOM 787 C CA . PHE A 1 95 ? 10.567 -9.050 -4.280 1.00 95.31 95 PHE A CA 1
ATOM 788 C C . PHE A 1 95 ? 11.254 -8.423 -3.066 1.00 95.31 95 PHE A C 1
ATOM 790 O O . PHE A 1 95 ? 12.251 -8.946 -2.580 1.00 95.31 95 PHE A O 1
ATOM 797 N N . GLU A 1 96 ? 10.700 -7.323 -2.552 1.00 95.25 96 GLU A N 1
ATOM 798 C CA . GLU A 1 96 ? 11.215 -6.600 -1.389 1.00 95.25 96 GLU A CA 1
ATOM 799 C C . GLU A 1 96 ? 10.032 -6.118 -0.547 1.00 95.25 96 GLU A C 1
ATOM 801 O O . GLU A 1 96 ? 9.187 -5.351 -1.008 1.00 95.25 96 GLU A O 1
ATOM 806 N N . LYS A 1 97 ? 9.961 -6.585 0.702 1.00 93.94 97 LYS A N 1
ATOM 807 C CA . LYS A 1 97 ? 8.845 -6.299 1.620 1.00 93.94 97 LYS A CA 1
ATOM 808 C C . LYS A 1 97 ? 8.927 -4.898 2.213 1.00 93.94 97 LYS A C 1
ATOM 810 O O . LYS A 1 97 ? 7.913 -4.364 2.669 1.00 93.94 97 LYS A O 1
ATOM 815 N N . ASN A 1 98 ? 10.130 -4.329 2.252 1.00 96.50 98 ASN A N 1
ATOM 816 C CA . ASN A 1 98 ? 10.358 -2.999 2.781 1.00 96.50 98 ASN A CA 1
ATOM 817 C C . ASN A 1 98 ? 9.982 -1.946 1.731 1.00 96.50 98 ASN A C 1
ATOM 819 O O . ASN A 1 98 ? 10.800 -1.497 0.924 1.00 96.50 98 ASN A O 1
ATOM 823 N N . ARG A 1 99 ? 8.712 -1.533 1.752 1.00 96.00 99 ARG A N 1
ATOM 824 C CA . ARG A 1 99 ? 8.158 -0.575 0.785 1.00 96.00 99 ARG A CA 1
ATOM 825 C C . ARG A 1 99 ? 8.881 0.776 0.863 1.00 96.00 99 ARG A C 1
ATOM 827 O O . ARG A 1 99 ? 9.070 1.421 -0.168 1.00 96.00 99 ARG A O 1
ATOM 834 N N . ARG A 1 100 ? 9.333 1.205 2.054 1.00 96.94 100 ARG A N 1
ATOM 835 C CA . ARG A 1 100 ? 10.082 2.468 2.207 1.00 96.94 100 ARG A CA 1
ATOM 836 C C . ARG A 1 100 ? 11.467 2.382 1.562 1.00 96.94 100 ARG A C 1
ATOM 838 O O . ARG A 1 100 ? 11.860 3.318 0.867 1.00 96.94 100 ARG A O 1
ATOM 845 N N . LYS A 1 101 ? 12.165 1.254 1.714 1.00 97.19 101 LYS A N 1
ATOM 846 C CA . LYS A 1 101 ? 13.435 0.970 1.028 1.00 97.19 101 LYS A CA 1
ATOM 847 C C . LYS A 1 101 ? 13.275 1.011 -0.489 1.00 97.19 101 LYS A C 1
ATOM 849 O O . LYS A 1 101 ? 14.083 1.658 -1.153 1.00 97.19 101 LYS A O 1
ATOM 854 N N . VAL A 1 102 ? 12.218 0.402 -1.031 1.00 97.44 102 VAL A N 1
ATOM 855 C CA . VAL A 1 102 ? 11.925 0.463 -2.473 1.00 97.44 102 VAL A CA 1
ATOM 856 C C . VAL A 1 102 ? 11.769 1.909 -2.938 1.00 97.44 102 VAL A C 1
ATOM 858 O O . VAL A 1 102 ? 12.497 2.341 -3.829 1.00 97.44 102 VAL A O 1
ATOM 861 N N . LEU A 1 103 ? 10.904 2.691 -2.285 1.00 97.25 103 LEU A N 1
ATOM 862 C CA . LEU A 1 103 ? 10.701 4.104 -2.627 1.00 97.25 103 LEU A CA 1
ATOM 863 C C . LEU A 1 103 ? 11.984 4.937 -2.533 1.00 97.25 103 LEU A C 1
ATOM 865 O O . LEU A 1 103 ? 12.227 5.777 -3.397 1.00 97.25 103 LEU A O 1
ATOM 869 N N . HIS A 1 104 ? 12.795 4.708 -1.499 1.00 96.94 104 HIS A N 1
ATOM 870 C CA . HIS A 1 104 ? 14.044 5.436 -1.285 1.00 96.94 104 HIS A CA 1
ATOM 871 C C . HIS A 1 104 ? 15.056 5.202 -2.415 1.00 96.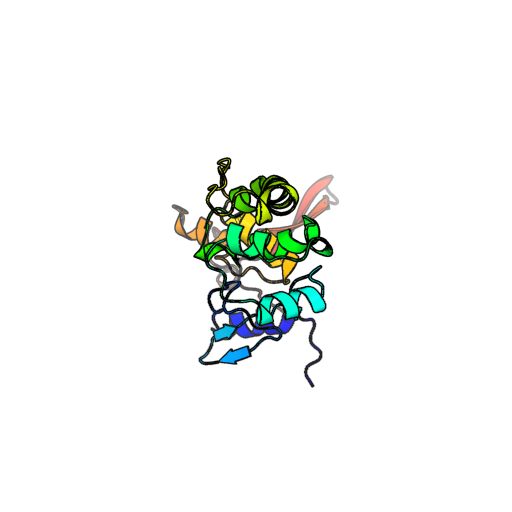94 104 HIS A C 1
ATOM 873 O O . HIS A 1 104 ? 15.774 6.122 -2.798 1.00 96.94 104 HIS A O 1
ATOM 879 N N . ASN A 1 105 ? 15.083 3.992 -2.979 1.00 97.06 105 ASN A N 1
ATOM 880 C CA . ASN A 1 105 ? 16.032 3.613 -4.023 1.00 97.06 105 ASN A CA 1
ATOM 881 C C . ASN A 1 105 ? 15.525 3.872 -5.449 1.00 97.06 105 ASN A C 1
ATOM 883 O O . ASN A 1 105 ? 16.339 3.880 -6.366 1.00 97.06 105 ASN A O 1
ATOM 887 N N . LEU A 1 106 ? 14.226 4.128 -5.659 1.00 96.69 106 LEU A N 1
ATOM 888 C CA . LEU A 1 106 ? 13.667 4.383 -6.995 1.00 96.69 106 LEU A CA 1
ATOM 889 C C . LEU A 1 106 ? 14.433 5.448 -7.808 1.00 96.69 106 LEU A C 1
ATOM 891 O O . LEU A 1 106 ? 14.725 5.172 -8.968 1.00 96.69 106 LEU A O 1
ATOM 895 N N . PRO A 1 107 ? 14.805 6.627 -7.262 1.00 95.56 107 PRO A N 1
ATOM 896 C CA . PRO A 1 107 ? 15.554 7.627 -8.029 1.00 95.56 107 PRO A CA 1
ATOM 897 C C . PRO A 1 107 ? 16.891 7.106 -8.556 1.00 95.56 107 PRO A C 1
ATOM 899 O O . PRO A 1 107 ? 17.225 7.322 -9.716 1.00 95.56 107 PRO A O 1
ATOM 902 N N . ASN A 1 108 ? 17.628 6.382 -7.716 1.00 93.75 108 ASN A N 1
ATOM 903 C CA . ASN A 1 108 ? 18.917 5.805 -8.080 1.00 93.75 108 ASN A CA 1
ATOM 904 C C . ASN A 1 108 ? 18.749 4.646 -9.069 1.00 93.75 108 ASN A C 1
ATOM 906 O O . ASN A 1 108 ? 19.569 4.497 -9.968 1.00 93.75 108 ASN A O 1
ATOM 910 N N . LEU A 1 109 ? 17.677 3.858 -8.939 1.00 93.62 109 LEU A N 1
ATOM 911 C CA . LEU A 1 109 ? 17.326 2.812 -9.899 1.00 93.62 109 LEU A CA 1
ATOM 912 C C . LEU A 1 109 ? 16.982 3.385 -11.278 1.00 93.62 109 LEU A C 1
ATOM 914 O O . LEU A 1 109 ? 17.351 2.780 -12.279 1.00 93.62 109 LEU A O 1
ATOM 918 N N . PHE A 1 110 ? 16.324 4.547 -11.351 1.00 93.88 110 PHE A N 1
ATOM 919 C CA . PHE A 1 110 ? 16.082 5.226 -12.628 1.00 93.88 110 PHE A CA 1
ATOM 920 C C . PHE A 1 110 ? 17.394 5.628 -13.298 1.00 93.88 110 PHE A C 1
ATOM 922 O O . PHE A 1 110 ? 17.606 5.289 -14.456 1.00 93.88 110 PHE A O 1
ATOM 929 N N . VAL A 1 111 ? 18.299 6.273 -12.552 1.00 90.94 111 VAL A N 1
ATOM 930 C CA . VAL A 1 111 ? 19.632 6.645 -13.058 1.00 90.94 111 VAL A CA 1
ATOM 931 C C . VAL A 1 111 ? 20.401 5.403 -13.505 1.00 90.94 111 VAL A C 1
ATOM 933 O O . VAL A 1 111 ? 20.950 5.377 -14.600 1.00 90.94 111 VAL A O 1
ATOM 936 N N . PHE A 1 112 ? 20.384 4.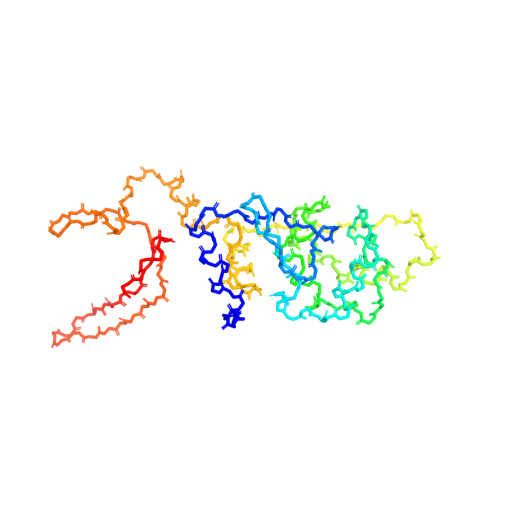343 -12.694 1.00 88.38 112 PHE A N 1
ATOM 937 C CA . PHE A 1 112 ? 21.008 3.067 -13.028 1.00 88.38 112 PHE A CA 1
ATOM 938 C C . PHE A 1 112 ? 20.456 2.483 -14.339 1.00 88.38 112 PHE A C 1
ATOM 940 O O . PHE A 1 112 ? 21.231 2.088 -15.206 1.00 88.38 112 PHE A O 1
ATOM 947 N N . ALA A 1 113 ? 19.136 2.466 -14.525 1.00 89.19 113 ALA A N 1
ATOM 948 C CA . ALA A 1 113 ? 18.527 1.949 -15.746 1.00 89.19 113 ALA A CA 1
ATOM 949 C C . ALA A 1 113 ? 18.834 2.815 -16.976 1.00 89.19 113 ALA A C 1
ATOM 951 O O . ALA A 1 113 ? 19.177 2.276 -18.030 1.00 89.19 113 ALA A O 1
ATOM 952 N N . ASP A 1 114 ? 18.768 4.140 -16.828 1.00 86.81 114 ASP A N 1
ATOM 953 C CA . ASP A 1 114 ? 18.991 5.094 -17.915 1.00 86.81 114 ASP A CA 1
ATOM 954 C C . ASP A 1 114 ? 20.464 5.141 -18.365 1.00 86.81 114 ASP A C 1
ATOM 956 O O . ASP A 1 114 ? 20.740 5.260 -19.560 1.00 86.81 114 ASP A O 1
ATOM 960 N N . GLU A 1 115 ? 21.417 5.033 -17.431 1.00 82.00 115 GLU A N 1
ATOM 961 C CA . GLU A 1 115 ? 22.854 5.158 -17.716 1.00 82.00 115 GLU A CA 1
ATOM 962 C C . GLU A 1 115 ? 23.552 3.812 -17.965 1.00 82.00 115 GLU A C 1
ATOM 964 O O . GLU A 1 115 ? 24.483 3.740 -18.772 1.00 82.00 115 GLU A O 1
ATOM 969 N N . LEU A 1 116 ? 23.133 2.737 -17.285 1.00 69.75 116 LEU A N 1
ATOM 970 C CA . LEU A 1 116 ? 23.901 1.484 -17.204 1.00 69.75 116 LEU A CA 1
ATOM 971 C C . LEU A 1 116 ? 23.187 0.271 -17.806 1.00 69.75 116 LEU A C 1
ATOM 973 O O . LEU A 1 116 ? 23.854 -0.735 -18.063 1.00 69.75 116 LEU A O 1
ATOM 977 N N . GLY A 1 117 ? 21.889 0.366 -18.119 1.00 64.00 117 GLY A N 1
ATOM 978 C CA . GLY A 1 117 ? 21.079 -0.759 -18.609 1.00 64.00 117 GLY A CA 1
ATOM 979 C C . GLY A 1 117 ? 21.598 -1.438 -19.887 1.00 64.00 117 GLY A C 1
ATOM 980 O O . GLY A 1 117 ? 21.257 -2.589 -20.144 1.00 64.00 117 GLY A O 1
ATOM 981 N N . SER A 1 118 ? 22.462 -0.772 -20.666 1.00 60.75 118 SER A N 1
ATOM 982 C CA . SER A 1 118 ? 23.115 -1.356 -21.854 1.00 60.75 118 SER A CA 1
ATOM 983 C C . SER A 1 118 ? 24.609 -1.667 -21.694 1.00 60.75 118 SER A C 1
ATOM 985 O O . SER A 1 118 ? 25.149 -2.436 -22.487 1.00 60.75 118 SER A O 1
ATOM 987 N N . LEU A 1 119 ? 25.289 -1.095 -20.693 1.00 61.34 119 LEU A N 1
ATOM 988 C CA . LEU A 1 119 ? 26.753 -1.158 -20.572 1.00 61.34 119 LEU A CA 1
ATOM 989 C C . LEU A 1 119 ? 27.237 -2.117 -19.478 1.00 61.34 119 LEU A C 1
ATOM 991 O O . LEU A 1 119 ? 28.378 -2.570 -19.540 1.00 61.34 119 LEU A O 1
ATOM 995 N N . PHE A 1 120 ? 26.383 -2.462 -18.510 1.00 56.78 120 PHE A N 1
ATOM 996 C CA . PHE A 1 120 ? 26.760 -3.298 -17.369 1.00 56.78 120 PHE A CA 1
ATOM 997 C C . PHE A 1 120 ? 25.631 -4.249 -16.957 1.00 56.78 120 PHE A C 1
ATOM 999 O O . PHE A 1 120 ? 25.196 -4.244 -15.805 1.00 56.78 120 PHE A O 1
ATOM 1006 N N . ALA A 1 121 ? 25.179 -5.089 -17.894 1.00 56.19 121 ALA A N 1
ATOM 1007 C CA . ALA A 1 121 ? 24.153 -6.110 -17.648 1.00 56.19 121 ALA A CA 1
ATOM 1008 C C . ALA A 1 121 ? 24.477 -7.050 -16.461 1.00 56.19 121 ALA A C 1
ATOM 1010 O O . ALA A 1 121 ? 23.564 -7.611 -15.869 1.00 56.19 121 ALA A O 1
ATOM 1011 N N . ASP A 1 122 ? 25.754 -7.161 -16.076 1.00 59.28 122 ASP A N 1
ATOM 1012 C CA . ASP A 1 122 ? 26.227 -7.981 -14.951 1.00 59.28 122 ASP A CA 1
ATOM 1013 C C . ASP A 1 122 ? 26.457 -7.189 -13.644 1.00 59.28 122 ASP A C 1
ATOM 1015 O O . ASP A 1 122 ? 26.964 -7.738 -12.661 1.00 59.28 122 ASP A O 1
ATOM 1019 N N . SER A 1 123 ? 26.145 -5.887 -13.604 1.00 66.25 123 SER A N 1
ATOM 1020 C CA . SER A 1 123 ? 26.296 -5.087 -12.382 1.00 66.25 123 SER A CA 1
ATOM 1021 C C . SER A 1 123 ? 25.060 -5.197 -11.489 1.00 66.25 123 SER A C 1
ATOM 1023 O O . SER A 1 123 ? 23.960 -4.807 -11.866 1.00 66.25 123 SER A O 1
ATOM 1025 N N . ASN A 1 124 ? 25.245 -5.710 -10.271 1.00 74.75 124 ASN A N 1
ATOM 1026 C CA . ASN A 1 124 ? 24.187 -5.723 -9.264 1.00 74.75 124 ASN A CA 1
ATOM 1027 C C . ASN A 1 124 ? 23.998 -4.321 -8.671 1.00 74.75 124 ASN A C 1
ATOM 1029 O O . ASN A 1 124 ? 24.961 -3.697 -8.215 1.00 74.75 124 ASN A O 1
ATOM 1033 N N . TYR A 1 125 ? 22.751 -3.850 -8.623 1.00 84.88 125 TYR A N 1
ATOM 1034 C CA . TYR A 1 125 ? 22.408 -2.600 -7.955 1.00 84.88 125 TYR A CA 1
ATOM 1035 C C . TYR A 1 125 ? 22.649 -2.705 -6.439 1.00 84.88 125 TYR A C 1
ATOM 1037 O O . TYR A 1 125 ? 22.244 -3.668 -5.784 1.00 84.88 125 TYR A O 1
ATOM 1045 N N . SER A 1 126 ? 23.306 -1.695 -5.866 1.00 88.19 126 SER A N 1
ATOM 1046 C CA . SER A 1 126 ? 23.579 -1.630 -4.429 1.00 88.19 126 SER A CA 1
ATOM 1047 C C . SER A 1 126 ? 22.466 -0.876 -3.707 1.00 88.19 126 SER A C 1
ATOM 1049 O O . SER A 1 126 ? 22.409 0.354 -3.740 1.00 88.19 126 SER A O 1
ATOM 1051 N N . TRP A 1 127 ? 21.605 -1.610 -3.007 1.00 93.44 127 TRP A N 1
ATOM 1052 C CA . TRP A 1 127 ? 20.515 -1.034 -2.226 1.00 93.44 127 TRP A CA 1
ATOM 1053 C C . TRP A 1 127 ? 21.005 -0.221 -1.028 1.00 93.44 127 TRP A C 1
ATOM 1055 O O . TRP A 1 127 ? 21.872 -0.653 -0.271 1.00 93.44 127 TRP A O 1
ATOM 1065 N N . THR A 1 128 ? 20.383 0.937 -0.817 1.00 95.00 128 THR A N 1
ATOM 1066 C CA . THR A 1 128 ? 20.489 1.689 0.437 1.00 95.00 128 THR A CA 1
ATOM 1067 C C . THR A 1 128 ? 19.370 1.250 1.376 1.00 95.00 128 THR A C 1
ATOM 1069 O O . THR A 1 128 ? 18.196 1.304 1.005 1.00 95.00 128 THR A O 1
ATOM 1072 N N . GLU A 1 129 ? 19.723 0.801 2.579 1.00 94.62 129 GLU A N 1
ATOM 1073 C CA . GLU A 1 129 ? 18.751 0.371 3.587 1.00 94.62 129 GLU A CA 1
ATOM 1074 C C . GLU A 1 129 ? 17.944 1.550 4.152 1.00 94.62 129 GLU A C 1
ATOM 1076 O O . GLU A 1 129 ? 18.448 2.665 4.293 1.00 94.62 129 GLU A O 1
ATOM 1081 N N . ALA A 1 130 ? 16.683 1.291 4.499 1.00 94.50 130 ALA A N 1
ATOM 1082 C CA . ALA A 1 130 ? 15.786 2.254 5.131 1.00 94.50 130 ALA A CA 1
ATOM 1083 C C . ALA A 1 130 ? 14.876 1.538 6.135 1.00 94.50 130 ALA A C 1
ATOM 1085 O O . ALA A 1 130 ? 14.554 0.366 5.957 1.00 94.50 130 ALA A O 1
ATOM 1086 N N . GLU A 1 131 ? 14.424 2.233 7.176 1.00 94.81 131 GLU A N 1
ATOM 1087 C CA . GLU A 1 131 ? 13.404 1.696 8.083 1.00 94.81 131 GLU A CA 1
ATOM 1088 C C . GLU A 1 131 ? 12.075 1.518 7.333 1.00 94.81 131 GLU A C 1
ATOM 1090 O O . GLU A 1 131 ? 11.676 2.412 6.589 1.00 94.81 131 GLU A O 1
ATOM 1095 N N . ASP A 1 132 ? 11.377 0.394 7.507 1.00 95.19 132 ASP A N 1
ATOM 1096 C CA . ASP A 1 132 ? 10.102 0.147 6.817 1.00 95.19 132 ASP A CA 1
ATOM 1097 C C . ASP A 1 132 ? 8.954 0.991 7.399 1.00 95.19 132 ASP A C 1
ATOM 1099 O O . ASP A 1 132 ? 9.027 1.514 8.514 1.00 95.19 132 ASP A O 1
ATOM 1103 N N . PHE A 1 133 ? 7.867 1.122 6.641 1.00 93.06 133 PHE A N 1
ATOM 1104 C CA . PHE A 1 133 ? 6.623 1.681 7.151 1.00 93.06 133 PHE A CA 1
ATOM 1105 C C . PHE A 1 133 ? 6.067 0.819 8.283 1.00 93.06 133 PHE A C 1
ATOM 1107 O O . PHE A 1 133 ? 6.020 -0.413 8.195 1.00 93.06 133 PHE A O 1
ATOM 1114 N N . SER A 1 134 ? 5.562 1.485 9.316 1.00 91.75 134 SER A N 1
ATOM 1115 C CA . SER A 1 134 ? 4.719 0.842 10.314 1.00 91.75 134 SER A CA 1
ATOM 1116 C C . SER A 1 134 ? 3.452 0.274 9.666 1.00 91.75 134 SER A C 1
ATOM 1118 O O . SER A 1 134 ? 3.020 0.692 8.588 1.00 91.75 134 SER A O 1
ATOM 1120 N N . GLN A 1 135 ? 2.807 -0.676 10.343 1.00 87.62 135 GLN A N 1
ATOM 1121 C CA . GLN A 1 135 ? 1.561 -1.261 9.850 1.00 87.62 135 GLN A CA 1
ATOM 1122 C C . GLN A 1 135 ? 0.452 -0.211 9.665 1.00 87.62 135 GLN A C 1
ATOM 1124 O O . GLN A 1 135 ? -0.352 -0.323 8.738 1.00 87.62 135 GLN A O 1
ATOM 1129 N N . ALA A 1 136 ? 0.433 0.814 10.521 1.00 87.38 136 ALA A N 1
ATOM 1130 C CA . ALA A 1 136 ? -0.511 1.917 10.421 1.00 87.38 136 ALA A CA 1
ATOM 1131 C C . ALA A 1 136 ? -0.265 2.767 9.171 1.00 87.38 136 ALA A C 1
ATOM 1133 O O . ALA A 1 136 ? -1.182 2.955 8.379 1.00 87.38 136 ALA A O 1
ATOM 1134 N N . GLU A 1 137 ? 0.985 3.161 8.919 1.00 91.44 137 GLU A N 1
ATOM 1135 C CA . GLU A 1 137 ? 1.340 3.909 7.708 1.00 91.44 137 GLU A CA 1
ATOM 1136 C C . GLU A 1 137 ? 1.026 3.121 6.425 1.00 91.44 137 GLU A C 1
ATOM 1138 O O . GLU A 1 137 ? 0.582 3.708 5.440 1.00 91.44 137 GLU A O 1
ATOM 1143 N N . LYS A 1 138 ? 1.237 1.794 6.413 1.00 91.81 138 LYS A N 1
ATOM 1144 C CA . LYS A 1 138 ? 0.870 0.949 5.260 1.00 91.81 138 LYS A CA 1
ATOM 1145 C C . LYS A 1 138 ? -0.636 0.990 5.001 1.00 91.81 138 LYS A C 1
ATOM 1147 O O . LYS A 1 138 ? -1.044 1.196 3.862 1.00 91.81 138 LYS A O 1
ATOM 1152 N N . TYR A 1 139 ? -1.442 0.846 6.054 1.00 89.25 139 TYR A N 1
ATOM 1153 C CA . TYR A 1 139 ? -2.901 0.903 5.962 1.00 89.25 139 TYR A CA 1
ATOM 1154 C C . TYR A 1 139 ? -3.389 2.267 5.448 1.00 89.25 139 TYR A C 1
ATOM 1156 O O . TYR A 1 139 ? -4.173 2.324 4.502 1.00 89.25 139 TYR A O 1
ATOM 1164 N N . GLU A 1 140 ? -2.877 3.365 6.012 1.00 89.94 140 GLU A N 1
ATOM 1165 C CA . GLU A 1 140 ? -3.236 4.733 5.605 1.00 89.94 140 GLU A CA 1
ATOM 1166 C C . GLU A 1 140 ? -2.907 5.003 4.131 1.00 89.94 140 GLU A C 1
ATOM 1168 O O . GLU A 1 140 ? -3.696 5.612 3.405 1.00 89.94 140 GLU A O 1
ATOM 1173 N N . LYS A 1 141 ? -1.752 4.522 3.657 1.00 92.50 141 LYS A N 1
ATOM 1174 C CA . LYS A 1 141 ? -1.351 4.651 2.250 1.00 92.50 141 LYS A CA 1
ATOM 1175 C C . LYS A 1 141 ? -2.269 3.869 1.319 1.00 92.50 141 LYS A C 1
ATOM 1177 O O . LYS A 1 141 ? -2.686 4.396 0.290 1.00 92.50 141 LYS A O 1
ATOM 1182 N N . GLU A 1 142 ? -2.615 2.636 1.674 1.00 90.31 142 GLU A N 1
ATOM 1183 C CA . GLU A 1 142 ? -3.554 1.818 0.900 1.00 90.31 142 GLU A CA 1
ATOM 1184 C C . GLU A 1 142 ? -4.919 2.512 0.788 1.00 90.31 142 GLU A C 1
ATOM 1186 O O . GLU A 1 142 ? -5.439 2.688 -0.319 1.00 90.31 142 GLU A O 1
ATOM 1191 N N . GLU A 1 143 ? -5.447 3.020 1.903 1.00 87.62 143 GLU A N 1
ATOM 1192 C CA . GLU A 1 143 ? -6.698 3.776 1.919 1.00 87.62 143 GLU A CA 1
ATOM 1193 C C . GLU A 1 143 ? -6.612 5.053 1.069 1.00 87.62 143 GLU A C 1
ATOM 1195 O O . GLU A 1 143 ? -7.511 5.340 0.272 1.00 87.62 143 GLU A O 1
ATOM 1200 N N . ALA A 1 144 ? -5.501 5.787 1.134 1.00 89.38 144 ALA A N 1
ATOM 1201 C CA . ALA A 1 144 ? -5.297 6.969 0.303 1.00 89.38 144 ALA A CA 1
ATOM 1202 C C . ALA A 1 144 ? -5.326 6.636 -1.202 1.00 89.38 144 ALA A C 1
ATOM 1204 O O . ALA A 1 144 ? -5.929 7.381 -1.990 1.00 89.38 144 ALA A O 1
ATOM 1205 N N . ILE A 1 145 ? -4.734 5.507 -1.607 1.00 89.88 145 ILE A N 1
ATOM 1206 C CA . ILE A 1 145 ? -4.592 5.109 -3.015 1.00 89.88 145 ILE A CA 1
ATOM 1207 C C . ILE A 1 145 ? -5.893 4.535 -3.577 1.00 89.88 145 ILE A C 1
ATOM 1209 O O . ILE A 1 145 ? -6.311 4.960 -4.654 1.00 89.88 145 ILE A O 1
ATOM 1213 N N . ILE A 1 146 ? -6.541 3.599 -2.880 1.00 86.19 146 ILE A N 1
ATOM 1214 C CA . ILE A 1 146 ? -7.691 2.846 -3.424 1.00 86.19 146 ILE A CA 1
ATOM 1215 C C . ILE A 1 146 ? -9.002 3.066 -2.660 1.00 86.19 146 ILE A C 1
ATOM 1217 O O . ILE A 1 146 ? -10.045 2.563 -3.072 1.00 86.19 146 ILE A O 1
ATOM 1221 N N . GLY A 1 147 ? -8.977 3.856 -1.585 1.00 78.88 147 GLY A N 1
ATOM 1222 C CA . GLY A 1 147 ? -10.148 4.181 -0.764 1.00 78.88 147 GLY A CA 1
ATOM 1223 C C . GLY A 1 147 ? -10.488 3.140 0.303 1.00 78.88 147 GLY A C 1
ATOM 1224 O O . GLY A 1 147 ? -11.466 3.328 1.017 1.00 78.88 147 GLY A O 1
ATOM 1225 N N . VAL A 1 148 ? -9.716 2.055 0.404 1.00 76.94 148 VAL A N 1
ATOM 1226 C CA . VAL A 1 148 ? -9.851 1.018 1.435 1.00 76.94 148 VAL A CA 1
ATOM 1227 C C . VAL A 1 148 ? -8.463 0.553 1.876 1.00 76.94 148 VAL A C 1
ATOM 1229 O O . VAL A 1 148 ? -7.577 0.389 1.037 1.00 76.94 148 VAL A O 1
ATOM 1232 N N . GLY A 1 149 ? -8.262 0.331 3.174 1.00 77.19 149 GLY A N 1
ATOM 1233 C CA . GLY A 1 149 ? -7.042 -0.303 3.670 1.00 77.19 149 GLY A CA 1
ATOM 1234 C C . GLY A 1 149 ? -7.106 -1.820 3.476 1.00 77.19 149 GLY A C 1
ATOM 1235 O O . GLY A 1 149 ? -8.106 -2.455 3.814 1.00 77.19 149 GLY A O 1
ATOM 1236 N N . LEU A 1 150 ? -6.062 -2.403 2.884 1.00 78.50 150 LEU A N 1
ATOM 1237 C CA . LEU A 1 150 ? -5.987 -3.840 2.586 1.00 78.50 150 LEU A CA 1
ATOM 1238 C C . LEU A 1 150 ? -5.346 -4.618 3.728 1.00 78.50 150 LEU A C 1
ATOM 1240 O O . LEU A 1 150 ? -5.669 -5.780 3.979 1.00 78.50 150 LEU A O 1
ATOM 1244 N N . SER A 1 151 ? -4.404 -3.967 4.390 1.00 76.44 151 SER A N 1
ATOM 1245 C CA . SER A 1 151 ? -3.721 -4.464 5.556 1.00 76.44 151 SER A CA 1
ATOM 1246 C C . SER A 1 151 ? -4.635 -4.495 6.783 1.00 76.44 151 SER A C 1
ATOM 1248 O O . SER A 1 151 ? -5.721 -3.918 6.809 1.00 76.44 151 SER A O 1
ATOM 1250 N N . THR A 1 152 ? -4.178 -5.155 7.845 1.00 78.06 152 THR A N 1
ATOM 1251 C CA . THR A 1 152 ? -4.888 -5.168 9.127 1.00 78.06 152 THR A CA 1
ATOM 1252 C C . THR A 1 152 ? -5.112 -3.746 9.637 1.00 78.06 152 THR A C 1
ATOM 1254 O O . THR A 1 152 ? -4.162 -2.969 9.749 1.00 78.06 152 THR A O 1
ATOM 1257 N N . HIS A 1 153 ? -6.358 -3.431 9.998 1.00 80.12 153 HIS A N 1
ATOM 1258 C CA . HIS A 1 153 ? -6.715 -2.131 10.558 1.00 80.12 153 HIS A CA 1
ATOM 1259 C C . HIS A 1 153 ? -5.891 -1.834 11.831 1.00 80.12 153 HIS A C 1
ATOM 1261 O O . HIS A 1 153 ? -5.807 -2.704 12.707 1.00 80.12 153 HIS A O 1
ATOM 1267 N N . PRO A 1 154 ? -5.342 -0.615 12.009 1.00 83.69 154 PRO A N 1
ATOM 1268 C CA . PRO A 1 154 ? -4.478 -0.275 13.146 1.00 83.69 154 PRO A CA 1
ATOM 1269 C C . PRO A 1 154 ? -5.100 -0.575 14.516 1.00 83.69 154 PRO A C 1
ATOM 1271 O O . PRO A 1 154 ? -4.466 -1.202 15.361 1.00 83.69 154 PRO A O 1
ATOM 1274 N N . LEU A 1 155 ? -6.374 -0.212 14.716 1.00 84.00 155 LEU A N 1
ATOM 1275 C CA . LEU A 1 155 ? -7.124 -0.543 15.937 1.00 84.00 155 LEU A CA 1
ATOM 1276 C C . LEU A 1 155 ? -7.161 -2.045 16.261 1.00 84.00 155 LEU A C 1
ATOM 1278 O O . LEU A 1 155 ? -7.104 -2.406 17.432 1.00 84.00 155 LEU A O 1
ATOM 1282 N N . VAL A 1 156 ? -7.230 -2.925 15.257 1.00 82.00 156 VAL A N 1
ATOM 1283 C CA . VAL A 1 156 ? -7.227 -4.379 15.488 1.00 82.00 156 VAL A CA 1
ATOM 1284 C C . VAL A 1 156 ? -5.863 -4.824 16.009 1.00 82.00 156 VAL A C 1
ATOM 1286 O O . VAL A 1 156 ? -5.797 -5.576 16.979 1.00 82.00 156 VAL A O 1
ATOM 1289 N N . ALA A 1 157 ? -4.777 -4.323 15.414 1.00 82.19 157 ALA A N 1
ATOM 1290 C CA . ALA A 1 157 ? -3.421 -4.622 15.869 1.00 82.19 157 ALA A CA 1
ATOM 1291 C C . ALA A 1 157 ? -3.183 -4.122 17.306 1.00 82.19 157 ALA A C 1
ATOM 1293 O O . ALA A 1 157 ? -2.678 -4.864 18.146 1.00 82.19 157 ALA A O 1
ATOM 1294 N N . ILE A 1 158 ? -3.625 -2.898 17.616 1.00 85.06 158 ILE A N 1
ATOM 1295 C CA . ILE A 1 158 ? -3.538 -2.329 18.968 1.00 85.06 158 ILE A CA 1
ATOM 1296 C C . ILE A 1 158 ? -4.358 -3.168 19.954 1.00 85.06 158 ILE A C 1
ATOM 1298 O O . ILE A 1 158 ? -3.850 -3.534 21.015 1.00 85.06 158 ILE A O 1
ATOM 1302 N N . GLY A 1 159 ? -5.593 -3.530 19.592 1.00 84.75 159 GLY A N 1
ATOM 1303 C CA . GLY A 1 159 ? -6.482 -4.342 20.421 1.00 84.75 159 GLY A CA 1
ATOM 1304 C C . GLY A 1 159 ? -5.892 -5.706 20.783 1.00 84.75 159 GLY A C 1
ATOM 1305 O O . GLY A 1 159 ? -6.0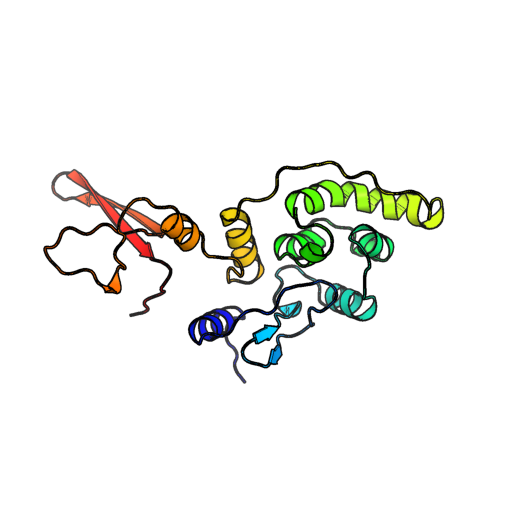17 -6.127 21.927 1.00 84.75 159 GLY A O 1
ATOM 1306 N N . GLN A 1 160 ? -5.178 -6.359 19.858 1.00 83.12 160 GLN A N 1
ATOM 1307 C CA . GLN A 1 160 ? -4.497 -7.638 20.115 1.00 83.12 160 GLN A CA 1
ATOM 1308 C C . GLN A 1 160 ? -3.350 -7.528 21.128 1.00 83.12 160 GLN A C 1
ATOM 1310 O O . GLN A 1 160 ? -3.059 -8.490 21.833 1.00 83.12 160 GLN A O 1
ATOM 1315 N N . THR A 1 161 ? -2.693 -6.369 21.197 1.00 86.06 161 THR A N 1
ATOM 1316 C CA . THR A 1 161 ? -1.585 -6.116 22.137 1.00 86.06 161 THR A CA 1
ATOM 1317 C C . THR A 1 161 ? -2.029 -5.465 23.446 1.00 86.06 161 THR A C 1
ATOM 1319 O O . THR A 1 161 ? -1.230 -5.330 24.373 1.00 86.06 161 THR A O 1
ATOM 1322 N N . SER A 1 162 ? -3.291 -5.042 23.532 1.00 86.44 162 SER A N 1
ATOM 1323 C CA . SER A 1 162 ? -3.823 -4.348 24.698 1.00 86.44 162 SER A CA 1
ATOM 1324 C C . SER A 1 162 ? -3.920 -5.299 25.898 1.00 86.44 162 SER A C 1
ATOM 1326 O O . SER A 1 162 ? -4.524 -6.364 25.783 1.00 86.44 162 SER A O 1
ATOM 1328 N N . PRO A 1 163 ? -3.415 -4.913 27.084 1.00 88.06 163 PRO A N 1
ATOM 1329 C CA . PRO A 1 163 ? -3.577 -5.699 28.308 1.00 88.06 163 PRO A CA 1
ATOM 1330 C C . PRO A 1 163 ? -4.984 -5.572 28.918 1.00 88.06 163 PRO A C 1
ATOM 1332 O O . PRO A 1 163 ? -5.247 -6.110 29.992 1.00 88.06 163 PRO A O 1
ATOM 1335 N N . TYR A 1 164 ? -5.870 -4.801 28.290 1.00 87.75 164 TYR A N 1
ATOM 1336 C CA . TYR A 1 164 ? -7.180 -4.463 28.822 1.00 87.75 164 TYR A CA 1
ATOM 1337 C C . TYR A 1 164 ? -8.302 -5.139 28.049 1.00 87.75 164 TYR A C 1
ATOM 1339 O O . TYR A 1 164 ? -8.250 -5.223 26.823 1.00 87.75 164 TYR A O 1
ATOM 1347 N N . GLU A 1 165 ? -9.356 -5.518 28.768 1.00 86.75 165 GLU A N 1
ATOM 1348 C CA . GLU A 1 165 ? -10.619 -5.922 28.162 1.00 86.75 165 GLU A CA 1
ATOM 1349 C C . GLU A 1 165 ? -11.271 -4.708 27.486 1.00 86.75 165 GLU A C 1
ATOM 1351 O O . GLU A 1 165 ? -11.499 -3.670 28.115 1.00 86.75 165 GLU A O 1
ATOM 1356 N N . ILE A 1 166 ? -11.492 -4.825 26.177 1.00 88.75 166 ILE A N 1
ATOM 1357 C CA . ILE A 1 166 ? -12.060 -3.781 25.326 1.00 88.75 166 ILE A CA 1
ATOM 1358 C C . ILE A 1 166 ? -13.438 -4.249 24.868 1.00 88.75 166 ILE A C 1
ATOM 1360 O O . ILE A 1 166 ? -13.561 -5.300 24.239 1.00 88.75 166 ILE A O 1
ATOM 1364 N N . GLN A 1 167 ? -14.462 -3.447 25.142 1.00 88.00 167 GLN A N 1
ATOM 1365 C CA . GLN A 1 167 ? -15.825 -3.697 24.689 1.00 88.00 167 GLN A CA 1
ATOM 1366 C C . GLN A 1 167 ? -16.102 -2.973 23.357 1.00 88.00 167 GLN A C 1
ATOM 1368 O O . GLN A 1 167 ? -15.736 -1.804 23.211 1.00 88.00 167 GLN A O 1
ATOM 1373 N N . PRO A 1 168 ? -16.752 -3.629 22.377 1.00 87.31 168 PRO A N 1
ATOM 1374 C CA . PRO A 1 168 ? -17.240 -2.974 21.164 1.00 87.31 168 PRO A CA 1
ATOM 1375 C C . PRO A 1 168 ? -18.313 -1.923 21.469 1.00 87.31 168 PRO A C 1
ATOM 1377 O O . PRO A 1 168 ? -19.140 -2.122 22.362 1.00 87.31 168 PRO A O 1
ATOM 1380 N N . ILE A 1 169 ? -18.398 -0.869 20.649 1.00 88.00 169 ILE A N 1
ATOM 1381 C CA . ILE A 1 169 ? -19.411 0.195 20.804 1.00 88.00 169 ILE A CA 1
ATOM 1382 C C . ILE A 1 169 ? -20.830 -0.393 20.759 1.00 88.00 169 ILE A C 1
ATOM 1384 O O . ILE A 1 169 ? -21.705 0.003 21.523 1.00 88.00 169 ILE A O 1
ATOM 1388 N N . SER A 1 170 ? -21.046 -1.386 19.893 1.00 86.44 170 SER A N 1
ATOM 1389 C CA . SER A 1 170 ? -22.331 -2.091 19.746 1.00 86.44 170 SER A CA 1
ATOM 1390 C C . SER A 1 170 ? -22.826 -2.827 21.001 1.00 86.44 170 SER A C 1
ATOM 1392 O O . SER A 1 170 ? -23.995 -3.198 21.051 1.00 86.44 170 SER A O 1
ATOM 1394 N N . GLN A 1 171 ? -21.961 -3.055 21.994 1.00 88.56 171 GLN A N 1
ATOM 1395 C CA . GLN A 1 171 ? -22.286 -3.773 23.230 1.00 88.56 171 GLN A CA 1
ATOM 1396 C C . GLN A 1 171 ? -22.398 -2.847 24.447 1.00 88.56 171 GLN A C 1
ATOM 1398 O O . GLN A 1 171 ? -22.587 -3.327 25.561 1.00 88.56 171 GLN A O 1
ATOM 1403 N N . LEU A 1 172 ? -22.276 -1.531 24.256 1.00 89.50 172 LEU A N 1
ATOM 1404 C CA . LEU A 1 172 ? -22.364 -0.574 25.352 1.00 89.50 172 LEU A CA 1
ATOM 1405 C C . LEU A 1 172 ? -23.784 -0.505 25.917 1.00 89.50 172 LEU A C 1
ATOM 1407 O O . LEU A 1 172 ? -24.757 -0.336 25.180 1.00 89.50 172 LEU A O 1
ATOM 1411 N N . VAL A 1 173 ? -23.881 -0.568 27.244 1.00 91.19 173 VAL A N 1
ATOM 1412 C CA . VAL A 1 173 ? -25.134 -0.440 27.989 1.00 91.19 173 VAL A CA 1
ATOM 1413 C C . VAL A 1 173 ? -25.157 0.900 28.717 1.00 91.19 173 VAL A C 1
ATOM 1415 O O . VAL A 1 173 ? -24.175 1.330 29.326 1.00 91.19 173 VAL A O 1
ATOM 1418 N N . GLN A 1 174 ? -26.293 1.594 28.644 1.00 91.06 174 GLN A N 1
ATOM 1419 C CA . GLN A 1 174 ? -26.461 2.884 29.304 1.00 91.06 174 GLN A CA 1
ATOM 1420 C C . GLN A 1 174 ? -26.285 2.751 30.824 1.00 91.06 174 GLN A C 1
ATOM 1422 O O . GLN A 1 174 ? -26.940 1.935 31.463 1.00 91.06 174 GLN A O 1
ATOM 1427 N N . GLY A 1 175 ? -25.452 3.618 31.405 1.00 90.88 175 GLY A N 1
ATOM 1428 C CA . GLY A 1 175 ? -25.210 3.671 32.850 1.00 90.88 175 GLY A CA 1
ATOM 1429 C C . GLY A 1 175 ? -24.057 2.791 33.336 1.00 90.88 175 GLY A C 1
ATOM 1430 O O . GLY A 1 175 ? -23.677 2.904 34.499 1.00 90.88 175 GLY A O 1
ATOM 1431 N N . GLU A 1 176 ? -23.464 1.974 32.464 1.00 91.19 176 GLU A N 1
ATOM 1432 C CA . GLU A 1 176 ? -22.299 1.156 32.798 1.00 91.19 176 GLU A CA 1
ATOM 1433 C C . GLU A 1 176 ? -20.977 1.864 32.472 1.00 91.19 176 GLU A C 1
ATOM 1435 O O . GLU A 1 176 ? -20.890 2.711 31.579 1.00 91.19 176 GLU A O 1
ATOM 1440 N N . GLN A 1 177 ? -19.926 1.508 33.215 1.00 90.19 177 GLN A N 1
ATOM 1441 C CA . GLN A 1 177 ? -18.562 1.905 32.887 1.00 90.19 177 GLN A CA 1
ATOM 1442 C C . GLN A 1 177 ? -17.938 0.850 31.978 1.00 90.19 177 GLN A C 1
ATOM 1444 O O . GLN A 1 177 ? -17.765 -0.296 32.377 1.00 90.19 177 GLN A O 1
ATOM 1449 N N . ALA A 1 178 ? -17.558 1.270 30.777 1.00 91.06 178 ALA A N 1
ATOM 1450 C CA . ALA A 1 178 ? -16.938 0.423 29.772 1.00 91.06 178 ALA A CA 1
ATOM 1451 C C . ALA A 1 178 ? -15.597 1.008 29.328 1.00 91.06 178 ALA A C 1
ATOM 1453 O O . ALA A 1 178 ? -15.388 2.226 29.349 1.00 91.06 178 ALA A O 1
ATOM 1454 N N . ARG A 1 179 ? -14.690 0.139 28.878 1.00 91.38 179 ARG A N 1
ATOM 1455 C CA . ARG A 1 179 ? -13.453 0.540 28.205 1.00 91.38 179 ARG A CA 1
ATOM 1456 C C . ARG A 1 179 ? -13.559 0.192 26.730 1.00 91.38 179 ARG A C 1
ATOM 1458 O O . ARG A 1 179 ? -13.782 -0.962 26.383 1.00 91.38 179 ARG A O 1
ATOM 1465 N N . ILE A 1 180 ? -13.376 1.192 25.878 1.00 90.94 180 ILE A N 1
ATOM 1466 C CA . ILE A 1 180 ? -13.481 1.064 24.423 1.00 90.94 180 ILE A CA 1
ATOM 1467 C C . ILE A 1 180 ? -12.160 1.451 23.762 1.00 90.94 180 ILE A C 1
ATOM 1469 O O . ILE A 1 180 ? -11.413 2.277 24.287 1.00 90.94 180 ILE A O 1
ATOM 1473 N N . LEU A 1 181 ? -11.889 0.862 22.602 1.00 90.31 181 LEU A N 1
ATOM 1474 C CA . LEU A 1 181 ? -10.790 1.240 21.721 1.00 90.31 181 LEU A CA 1
ATOM 1475 C C . LEU A 1 181 ? -11.401 1.800 20.443 1.00 90.31 181 LEU A C 1
ATOM 1477 O O . LEU A 1 181 ? -12.200 1.127 19.795 1.00 90.31 181 LEU A O 1
ATOM 1481 N N . ILE A 1 182 ? -11.045 3.035 20.111 1.00 89.81 182 ILE A N 1
ATOM 1482 C CA . ILE A 1 182 ? -11.689 3.793 19.044 1.00 89.81 182 ILE A CA 1
ATOM 1483 C C . ILE A 1 182 ? -10.678 4.584 18.224 1.00 89.81 182 ILE A C 1
ATOM 1485 O O . ILE A 1 182 ? -9.642 5.020 18.725 1.00 89.81 182 ILE A O 1
ATOM 1489 N N . GLU A 1 183 ? -11.032 4.815 16.971 1.00 86.75 183 GLU A N 1
ATOM 1490 C CA . GLU A 1 183 ? -10.436 5.814 16.100 1.00 86.75 183 GLU A CA 1
ATOM 1491 C C . GLU A 1 183 ? -11.292 7.075 16.178 1.00 86.75 183 GLU A C 1
ATOM 1493 O O . GLU A 1 183 ? -12.520 7.018 16.062 1.00 86.75 183 GLU A O 1
ATOM 1498 N N . VAL A 1 184 ? -10.646 8.221 16.384 1.00 88.88 184 VAL A N 1
ATOM 1499 C CA . VAL A 1 184 ? -11.319 9.519 16.429 1.00 88.88 184 VAL A CA 1
ATOM 1500 C C . VAL A 1 184 ? -11.302 10.128 15.032 1.00 88.88 184 VAL A C 1
ATOM 1502 O O . VAL A 1 184 ? -10.255 10.533 14.540 1.00 88.88 184 VAL A O 1
ATOM 1505 N N . GLN A 1 185 ? -12.474 10.218 14.409 1.00 85.12 185 GLN A N 1
ATOM 1506 C CA . GLN A 1 185 ? -12.650 10.746 13.054 1.00 85.12 185 GLN A CA 1
ATOM 1507 C C . GLN A 1 185 ? -12.762 12.271 13.039 1.00 85.12 185 GLN A C 1
ATOM 1509 O O . GLN A 1 185 ? -12.309 12.931 12.107 1.00 85.12 185 GLN A O 1
ATOM 1514 N N . ASN A 1 186 ? -13.403 12.846 14.059 1.00 86.62 186 ASN A N 1
ATOM 1515 C CA . ASN A 1 186 ? -13.588 14.289 14.165 1.00 86.62 186 ASN A CA 1
ATOM 1516 C C . ASN A 1 186 ? -13.708 14.712 15.631 1.00 86.62 186 ASN A C 1
ATOM 1518 O O . ASN A 1 186 ? -14.313 14.006 16.442 1.00 86.62 186 ASN A O 1
ATOM 1522 N N . ILE A 1 187 ? -13.167 15.886 15.953 1.00 93.25 187 ILE A N 1
ATOM 1523 C CA . ILE A 1 187 ? -13.267 16.520 17.265 1.00 93.25 187 ILE A CA 1
ATOM 1524 C C . ILE A 1 187 ? -13.799 17.932 17.070 1.00 93.25 187 ILE A C 1
ATOM 1526 O O . ILE A 1 187 ? -13.143 18.783 16.470 1.00 93.25 187 ILE A O 1
ATOM 1530 N N . ARG A 1 188 ? -14.968 18.207 17.645 1.00 92.25 188 ARG A N 1
ATOM 1531 C CA . ARG A 1 188 ? -15.531 19.554 17.701 1.00 92.25 188 ARG A CA 1
ATOM 1532 C C . ARG A 1 188 ? -15.589 20.030 19.140 1.00 92.25 188 ARG A C 1
ATOM 1534 O O . ARG A 1 188 ? -16.398 19.542 19.924 1.00 92.25 188 ARG A O 1
ATOM 1541 N N . THR A 1 189 ? -14.779 21.025 19.470 1.00 92.56 189 THR A N 1
ATOM 1542 C CA . THR A 1 189 ? -14.813 21.681 20.777 1.00 92.56 189 THR A CA 1
ATOM 1543 C C . THR A 1 189 ? -15.855 22.799 20.797 1.00 92.56 189 THR A C 1
ATOM 1545 O O . THR A 1 189 ? -16.037 23.534 19.824 1.00 92.56 189 THR A O 1
ATOM 1548 N N . ILE A 1 190 ? -16.574 22.915 21.909 1.00 91.69 190 ILE A N 1
ATOM 1549 C CA . ILE A 1 190 ? -17.521 23.988 22.199 1.00 91.69 190 ILE A CA 1
ATOM 1550 C C . ILE A 1 190 ? -17.302 24.484 23.631 1.00 91.69 190 ILE A C 1
ATOM 1552 O O . ILE A 1 190 ? -16.792 23.760 24.486 1.00 91.69 190 ILE A O 1
ATOM 1556 N N . ARG A 1 191 ? -17.723 25.718 23.905 1.00 93.38 191 ARG A N 1
ATOM 1557 C CA . ARG A 1 191 ? -17.920 26.191 25.278 1.00 93.38 191 ARG A CA 1
ATOM 1558 C C . ARG A 1 191 ? -19.389 26.050 25.640 1.00 93.38 191 ARG A C 1
ATOM 1560 O O . ARG A 1 191 ? -20.263 26.387 24.838 1.00 93.38 191 ARG A O 1
ATOM 1567 N N . THR A 1 192 ? -19.659 25.505 26.818 1.00 91.31 192 THR A N 1
ATOM 1568 C CA . THR A 1 192 ? -21.023 25.393 27.337 1.00 91.31 192 THR A CA 1
ATOM 1569 C C . THR A 1 192 ? -21.534 26.760 27.799 1.00 91.31 192 THR A C 1
ATOM 1571 O O . THR A 1 192 ? -20.787 27.733 27.883 1.00 91.31 192 THR A O 1
ATOM 1574 N N . LYS A 1 193 ? -22.825 26.847 28.140 1.00 90.44 193 LYS A N 1
ATOM 1575 C CA . LYS A 1 193 ? -23.410 28.070 28.718 1.00 90.44 193 LYS A CA 1
ATOM 1576 C C . LYS A 1 193 ? -22.788 28.453 30.071 1.00 90.44 193 LYS A C 1
ATOM 1578 O O . LYS A 1 193 ? -22.890 29.611 30.455 1.00 90.44 193 LYS A O 1
ATOM 1583 N N . SER A 1 194 ? -22.156 27.499 30.755 1.00 88.88 194 SER A N 1
ATOM 1584 C CA . SER A 1 194 ? -21.439 27.694 32.021 1.00 88.88 194 SER A CA 1
ATOM 1585 C C . SER A 1 194 ? -19.952 28.033 31.825 1.00 88.88 194 SER A C 1
ATOM 1587 O O . SER A 1 194 ? -19.213 28.069 32.797 1.00 88.88 194 SER A O 1
ATOM 1589 N N . ASP A 1 195 ? -19.519 28.273 30.581 1.00 87.94 195 ASP A N 1
ATOM 1590 C CA . ASP A 1 195 ? -18.129 28.517 30.153 1.00 87.94 195 ASP A CA 1
ATOM 1591 C C . ASP A 1 195 ? -17.166 27.314 30.251 1.00 87.94 195 ASP A C 1
ATOM 1593 O O . ASP A 1 195 ? -15.983 27.424 29.928 1.00 87.94 195 ASP A O 1
ATOM 1597 N N . ASP A 1 196 ? -17.676 26.125 30.583 1.00 92.31 196 ASP A N 1
ATOM 1598 C CA . ASP A 1 196 ? -16.875 24.897 30.580 1.00 92.31 196 ASP A CA 1
ATOM 1599 C C . ASP A 1 196 ? -16.547 24.428 29.153 1.00 92.31 196 ASP A C 1
ATOM 1601 O O . ASP A 1 196 ? -17.383 24.503 28.244 1.00 92.31 196 ASP A O 1
ATOM 1605 N N . LEU A 1 197 ? -15.336 23.894 28.963 1.00 92.75 197 LEU A N 1
ATOM 1606 C CA . LEU A 1 197 ? -14.911 23.256 27.716 1.00 92.75 197 LEU A CA 1
ATOM 1607 C C . LEU A 1 197 ? -15.578 21.885 27.564 1.00 92.75 197 LEU A C 1
ATOM 1609 O O . LEU A 1 197 ? -15.436 21.012 28.417 1.00 92.75 197 LEU A O 1
ATOM 1613 N N . MET A 1 198 ? -16.251 21.677 26.436 1.00 93.06 198 MET A N 1
ATOM 1614 C CA . MET A 1 198 ? -16.845 20.398 26.055 1.00 93.06 198 MET A CA 1
ATOM 1615 C C . MET A 1 198 ? -16.410 20.035 24.632 1.00 93.06 198 MET A C 1
ATOM 1617 O O . MET A 1 198 ? -16.194 20.911 23.796 1.00 93.06 198 MET A O 1
ATOM 1621 N N . ALA A 1 199 ? -16.282 18.744 24.337 1.00 91.62 199 ALA A N 1
ATOM 1622 C CA . ALA A 1 199 ? -15.993 18.259 22.993 1.00 91.62 199 ALA A CA 1
ATOM 1623 C C . ALA A 1 199 ? -17.033 17.227 22.556 1.00 91.62 199 ALA A C 1
ATOM 1625 O O . ALA A 1 199 ? -17.443 16.374 23.341 1.00 91.62 199 ALA A O 1
ATOM 1626 N N . PHE A 1 200 ? -17.425 17.298 21.289 1.00 92.31 200 PHE A N 1
ATOM 1627 C CA . PHE A 1 200 ? -18.137 16.234 20.597 1.00 92.31 200 PHE A CA 1
ATOM 1628 C C . PHE A 1 200 ? -17.144 15.472 19.731 1.00 92.31 200 PHE A C 1
ATOM 1630 O O . PHE A 1 200 ? -16.405 16.075 18.949 1.00 92.31 200 PHE A O 1
ATOM 1637 N N . LEU A 1 201 ? -17.136 14.153 19.887 1.00 92.19 201 LEU A N 1
ATOM 1638 C CA . LEU A 1 201 ? -16.269 13.247 19.149 1.00 92.19 201 LEU A CA 1
ATOM 1639 C C . LEU A 1 201 ? -17.116 12.445 18.165 1.00 92.19 201 LEU A C 1
ATOM 1641 O O . LEU A 1 201 ? -18.158 11.907 18.538 1.00 92.19 201 LEU A O 1
ATOM 1645 N N . GLN A 1 202 ? -16.646 12.341 16.928 1.00 88.38 202 GLN A N 1
ATOM 1646 C CA . GLN A 1 202 ? -17.100 11.322 15.989 1.00 88.38 202 GLN A CA 1
ATOM 1647 C C . GLN A 1 202 ? -16.058 10.208 15.987 1.00 88.38 202 GLN A C 1
ATOM 1649 O O . GLN A 1 202 ? -14.873 10.485 15.795 1.00 88.38 202 GLN A O 1
ATOM 1654 N N . VAL A 1 203 ? -16.481 8.976 16.260 1.00 89.25 203 VAL A N 1
ATOM 1655 C CA . VAL A 1 203 ? -15.573 7.857 16.542 1.00 89.25 203 VAL A CA 1
ATOM 1656 C C . VAL A 1 203 ? -16.029 6.576 15.846 1.00 89.25 203 VAL A C 1
ATOM 1658 O O . VAL A 1 203 ? -17.210 6.431 15.533 1.00 89.25 203 VAL A O 1
ATOM 1661 N N . SER A 1 204 ? -15.099 5.648 15.627 1.00 84.06 204 SER A N 1
ATOM 1662 C CA . SER A 1 204 ? -15.333 4.336 15.008 1.00 84.06 204 SER A CA 1
ATOM 1663 C C . SER A 1 204 ? -14.530 3.250 15.734 1.00 84.06 204 SER A C 1
ATOM 1665 O O . SER A 1 204 ? -13.405 3.505 16.155 1.00 84.06 204 SER A O 1
ATOM 1667 N N . ASP A 1 205 ? -15.073 2.036 15.868 1.00 84.12 205 ASP A N 1
ATOM 1668 C CA . ASP A 1 205 ? -14.384 0.858 16.426 1.00 84.12 205 ASP A CA 1
ATOM 1669 C C . ASP A 1 205 ? -14.052 -0.195 15.348 1.00 84.12 205 ASP A C 1
ATOM 1671 O O . ASP A 1 205 ? -13.973 -1.386 15.642 1.00 84.12 205 ASP A O 1
ATOM 1675 N N . THR A 1 206 ? -13.840 0.241 14.096 1.00 72.50 206 THR A N 1
ATOM 1676 C CA . THR A 1 206 ? -13.636 -0.553 12.853 1.00 72.50 206 THR A CA 1
ATOM 1677 C C . THR A 1 206 ? -14.883 -1.181 12.244 1.00 72.50 206 THR A C 1
ATOM 1679 O O . THR A 1 206 ? -14.926 -1.398 11.031 1.00 72.50 206 THR A O 1
ATOM 1682 N N . LYS A 1 207 ? -15.935 -1.424 13.030 1.00 60.84 207 LYS A N 1
ATOM 1683 C CA . LYS A 1 207 ? -17.234 -1.809 12.480 1.00 60.84 207 LYS A CA 1
ATOM 1684 C C . LYS A 1 207 ? -17.982 -0.531 12.143 1.00 60.84 207 LYS A C 1
ATOM 1686 O O . LYS A 1 207 ? -18.551 0.115 13.015 1.00 60.84 207 LYS A O 1
ATOM 1691 N N . LYS A 1 208 ? -17.970 -0.143 10.865 1.00 43.31 208 LYS A N 1
ATOM 1692 C CA . LYS A 1 208 ? -18.858 0.911 10.352 1.00 43.31 208 LYS A CA 1
ATOM 1693 C C . LYS A 1 208 ? -20.314 0.498 10.613 1.00 43.31 208 LYS A C 1
ATOM 1695 O O . LYS A 1 208 ? -20.927 -0.180 9.796 1.00 43.31 208 LYS A O 1
ATOM 1700 N N . ASN A 1 209 ? -20.857 0.903 11.755 1.00 30.06 209 ASN A N 1
ATOM 1701 C CA . ASN A 1 209 ? -22.288 0.912 12.000 1.00 30.06 209 ASN A CA 1
ATOM 1702 C C . ASN A 1 209 ? -22.843 2.135 11.271 1.00 30.06 209 ASN A C 1
ATOM 1704 O O . ASN A 1 209 ? -22.672 3.263 11.730 1.00 30.06 209 ASN A O 1
ATOM 1708 N N . TRP A 1 210 ? -23.466 1.917 10.118 1.00 29.92 210 TRP A N 1
ATOM 1709 C CA . TRP A 1 210 ? -24.328 2.931 9.525 1.00 29.92 210 TRP A CA 1
ATOM 1710 C C . TRP A 1 210 ? -25.704 2.807 10.184 1.00 29.92 210 TRP A C 1
ATOM 1712 O O . TRP A 1 210 ? -26.310 1.735 10.155 1.00 29.92 210 TRP A O 1
ATOM 1722 N N . MET A 1 211 ? -26.145 3.894 10.821 1.00 24.77 211 MET A N 1
ATOM 1723 C CA . MET A 1 211 ? -27.570 4.212 10.940 1.00 24.77 211 MET A CA 1
ATOM 1724 C C . MET A 1 211 ? -28.064 4.773 9.611 1.00 24.77 211 MET A C 1
ATOM 1726 O O . MET A 1 211 ? -27.277 5.507 8.968 1.00 24.77 211 MET A O 1
#

Secondary structure (DSSP, 8-state):
-----TTHHHHHHHHTT-EEPPP-TTT--SS-EEETTEEE--GGGSTT--HHHHHHHHHHPPPSSHHHHHHHS-GGG--HHHHHHHHHTTTTTTT-S-HHHHHHHHHHHHHHHHHHTTT-TTPPP-PPP-PPPPHHHHHHHHHHHHSS--SPPHHHHHHHH-SS----GGG--TT-------EEEEEEEEE-TTS-EEEEEEEE-SS----

Radius of gyration: 21.85 Å; chains: 1; bounding box: 54×46×55 Å